Protein AF-A0A960ST77-F1 (afdb_monomer_lite)

Structure (mmCIF, N/CA/C/O backbone):
data_AF-A0A960ST77-F1
#
_entry.id   AF-A0A960ST77-F1
#
loop_
_atom_site.group_PDB
_atom_site.id
_atom_site.type_symbol
_atom_site.label_atom_id
_atom_site.label_alt_id
_atom_site.label_comp_id
_atom_site.label_asym_id
_atom_site.label_entity_id
_atom_site.label_seq_id
_atom_site.pdbx_PDB_ins_code
_atom_site.Cartn_x
_atom_site.Cartn_y
_atom_site.Cartn_z
_atom_site.occupancy
_atom_site.B_iso_or_equiv
_atom_site.auth_seq_id
_atom_site.auth_comp_id
_atom_site.auth_asym_id
_atom_site.auth_atom_id
_atom_site.pdbx_PDB_model_num
ATOM 1 N N . MET A 1 1 ? -34.693 10.349 26.707 1.00 41.47 1 MET A N 1
ATOM 2 C CA . MET A 1 1 ? -34.370 10.100 25.291 1.00 41.47 1 MET A CA 1
ATOM 3 C C . MET A 1 1 ? -32.881 9.846 25.245 1.00 41.47 1 MET A C 1
ATOM 5 O O . MET A 1 1 ? -32.121 10.784 25.423 1.00 41.4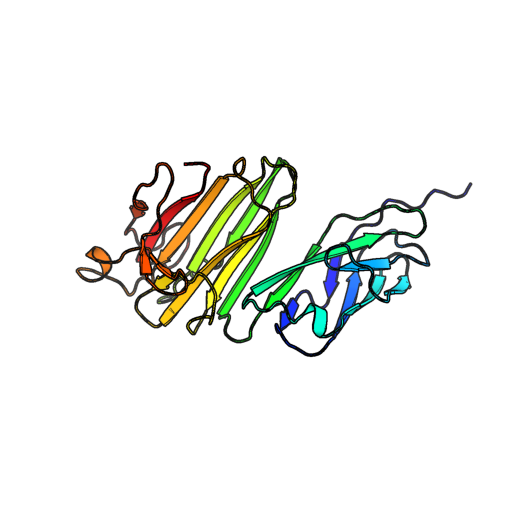7 1 MET A O 1
ATOM 9 N N . THR A 1 2 ? -32.463 8.589 25.175 1.00 48.69 2 THR A N 1
ATOM 10 C CA . THR A 1 2 ? -31.061 8.262 24.906 1.00 48.69 2 THR A CA 1
ATOM 11 C C . THR A 1 2 ? -30.869 8.432 23.408 1.00 48.69 2 THR A C 1
ATOM 13 O O . THR A 1 2 ? -31.530 7.751 22.625 1.00 48.69 2 THR A O 1
ATOM 16 N N . VAL A 1 3 ? -30.062 9.411 23.007 1.00 52.84 3 VAL A N 1
ATOM 17 C CA . VAL A 1 3 ? -29.534 9.450 21.642 1.00 52.84 3 VAL A CA 1
ATOM 18 C C . VAL A 1 3 ? -28.762 8.152 21.431 1.00 52.84 3 VAL A C 1
ATOM 20 O O . VAL A 1 3 ? -27.974 7.769 22.296 1.00 52.84 3 VAL A O 1
ATOM 23 N N . LEU A 1 4 ? -29.053 7.434 20.344 1.00 59.69 4 LEU A N 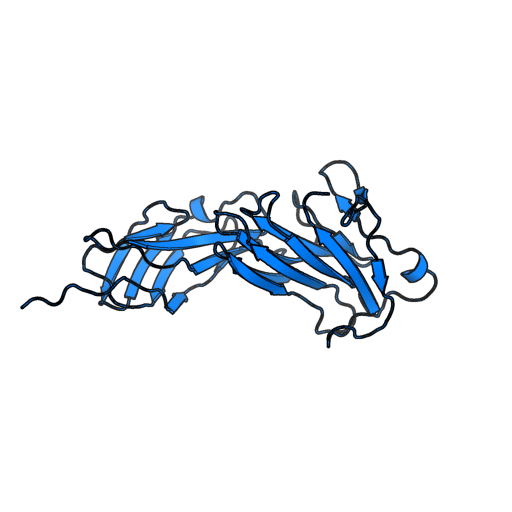1
ATOM 24 C CA . LEU A 1 4 ? -28.179 6.342 19.933 1.00 59.69 4 LEU A CA 1
ATOM 25 C C . LEU A 1 4 ? -26.801 6.957 19.654 1.00 59.69 4 LEU A C 1
ATOM 27 O O . LEU A 1 4 ? -26.745 8.005 19.001 1.00 59.69 4 LEU A O 1
ATOM 31 N N . PRO A 1 5 ? -25.723 6.369 20.186 1.00 64.94 5 PRO A N 1
ATOM 32 C CA . PRO A 1 5 ? -24.377 6.798 19.845 1.00 64.94 5 PRO A CA 1
ATOM 33 C C . PRO A 1 5 ? -24.173 6.682 18.329 1.00 64.94 5 PRO A C 1
ATOM 35 O O . PRO A 1 5 ? -24.802 5.855 17.669 1.00 64.94 5 PRO A O 1
ATOM 38 N N . GLY A 1 6 ? -23.375 7.588 17.765 1.00 83.19 6 GLY A N 1
ATOM 39 C CA . GLY A 1 6 ? -23.054 7.559 16.340 1.00 83.19 6 GLY A CA 1
ATOM 40 C C . GLY A 1 6 ? -22.192 6.349 15.976 1.00 83.19 6 GLY A C 1
ATOM 41 O O . GLY A 1 6 ? -21.613 5.709 16.852 1.00 83.19 6 GLY A O 1
ATOM 42 N N . VAL A 1 7 ? -22.074 6.084 14.673 1.00 91.75 7 VAL A N 1
ATOM 43 C CA . VAL A 1 7 ? -21.124 5.094 14.142 1.00 91.75 7 VAL A CA 1
ATOM 44 C C . VAL A 1 7 ? -19.712 5.479 14.608 1.00 91.75 7 VAL A C 1
ATOM 46 O O . VAL A 1 7 ? -19.359 6.661 14.495 1.00 91.75 7 VAL A O 1
ATOM 49 N N . PRO A 1 8 ? -18.923 4.544 15.176 1.00 96.88 8 PRO A N 1
ATOM 50 C CA . PRO A 1 8 ? -17.561 4.849 15.590 1.00 96.88 8 PRO A CA 1
ATOM 51 C C . PRO A 1 8 ? -16.736 5.248 14.367 1.00 96.88 8 PRO A C 1
ATOM 53 O O . PRO A 1 8 ? -16.897 4.661 13.303 1.00 96.88 8 PRO A O 1
ATOM 56 N N . HIS A 1 9 ? -15.849 6.226 14.528 1.00 94.94 9 HIS A N 1
ATOM 57 C CA . HIS A 1 9 ? -14.904 6.622 13.482 1.00 94.94 9 HIS A CA 1
ATOM 58 C C . HIS A 1 9 ? -13.503 6.771 14.072 1.00 94.94 9 HIS A C 1
ATOM 60 O O . HIS A 1 9 ? -13.345 7.066 15.261 1.00 94.94 9 HIS A O 1
ATOM 66 N N . LEU A 1 10 ? -12.493 6.575 13.238 1.00 96.75 10 LEU A N 1
ATOM 67 C CA . LEU A 1 10 ? -11.076 6.639 13.536 1.00 96.75 10 LEU A CA 1
ATOM 68 C C . LEU A 1 10 ? -10.474 7.918 12.948 1.00 96.75 10 LEU A C 1
ATOM 70 O O . LEU A 1 10 ? -10.600 8.220 11.767 1.00 96.75 10 LEU A O 1
ATOM 74 N N . ALA A 1 11 ? -9.770 8.671 13.785 1.00 94.75 11 ALA A N 1
ATOM 75 C CA . ALA A 1 11 ? -9.037 9.868 13.386 1.00 94.75 11 ALA A CA 1
ATOM 76 C C . ALA A 1 11 ? -7.529 9.614 13.239 1.00 94.75 11 ALA A C 1
ATOM 78 O O . ALA A 1 11 ? -6.848 10.361 12.538 1.00 94.75 11 ALA A O 1
ATOM 79 N N . GLY A 1 12 ? -6.986 8.590 13.907 1.00 93.06 12 GLY A N 1
ATOM 80 C CA . GLY A 1 12 ? -5.569 8.261 13.800 1.00 93.06 12 GLY A CA 1
ATOM 81 C C . GLY A 1 12 ? -5.106 7.137 14.721 1.00 93.06 12 GLY A C 1
ATOM 82 O O . GLY A 1 12 ? -5.794 6.744 15.666 1.00 93.06 12 GLY A O 1
ATOM 83 N N . LEU A 1 13 ? -3.899 6.655 14.434 1.00 98.19 13 LEU A N 1
ATOM 84 C CA . LEU A 1 13 ? -3.215 5.578 15.142 1.00 98.19 13 LEU A CA 1
ATOM 85 C C . LEU A 1 13 ? -1.897 6.105 15.719 1.00 98.19 13 LEU A C 1
ATOM 87 O O . LEU A 1 13 ? -1.155 6.807 15.029 1.00 98.19 13 LEU A O 1
ATOM 91 N N . SER A 1 14 ? -1.603 5.782 16.978 1.00 96.38 14 SER A N 1
ATOM 92 C CA . SER A 1 14 ? -0.324 6.115 17.610 1.00 96.38 14 SER A CA 1
ATOM 93 C C . SER A 1 14 ? 0.232 4.919 18.395 1.00 96.38 14 SER A C 1
ATOM 95 O O . SER A 1 14 ? -0.371 4.525 19.396 1.00 96.38 14 SER A O 1
ATOM 97 N N . PRO A 1 15 ? 1.371 4.336 17.974 1.00 97.44 15 PRO A N 1
ATOM 98 C CA . PRO A 1 15 ? 2.069 4.621 16.714 1.00 97.44 15 PRO A CA 1
ATOM 99 C C . PRO A 1 15 ? 1.205 4.270 15.483 1.00 97.44 15 PRO A C 1
ATOM 101 O O . PRO A 1 15 ? 0.199 3.580 15.613 1.00 97.44 15 PRO A O 1
ATOM 104 N N . ALA A 1 16 ? 1.578 4.753 14.295 1.00 92.38 16 ALA A N 1
ATOM 105 C CA . ALA A 1 16 ? 0.934 4.369 13.028 1.00 92.38 16 ALA A CA 1
ATOM 106 C C . ALA A 1 16 ? 1.676 3.228 12.304 1.00 92.38 16 ALA A C 1
ATOM 108 O O . ALA A 1 16 ? 1.186 2.700 11.305 1.00 92.38 16 ALA A O 1
ATOM 109 N N . SER A 1 17 ? 2.860 2.858 12.799 1.00 90.81 17 SER A N 1
ATOM 110 C CA . SER A 1 17 ? 3.651 1.745 12.291 1.00 90.81 17 SER A CA 1
ATOM 111 C C . SER A 1 17 ? 4.550 1.121 13.360 1.00 90.81 17 SER A C 1
ATOM 113 O O . SER A 1 17 ? 4.766 1.704 14.428 1.00 90.81 17 SER A O 1
ATOM 115 N N . ALA A 1 18 ? 5.069 -0.072 13.078 1.00 93.50 18 ALA A N 1
ATOM 116 C CA . ALA A 1 18 ? 6.059 -0.761 13.898 1.00 93.50 18 ALA A CA 1
ATOM 117 C C . ALA A 1 18 ? 6.984 -1.647 13.060 1.00 93.50 18 ALA A C 1
ATOM 119 O O . ALA A 1 18 ? 6.695 -1.945 11.901 1.00 93.50 18 ALA A O 1
ATOM 120 N N . ASP A 1 19 ? 8.076 -2.090 13.681 1.00 88.88 19 ASP A N 1
ATOM 121 C CA . ASP A 1 19 ? 9.038 -2.970 13.032 1.00 88.88 19 ASP A CA 1
ATOM 122 C C . ASP A 1 19 ? 8.457 -4.378 12.832 1.00 88.88 19 ASP A C 1
ATOM 124 O O . ASP A 1 19 ? 7.916 -4.979 13.769 1.00 88.88 19 ASP A O 1
ATOM 128 N N . ALA A 1 20 ? 8.614 -4.929 11.628 1.00 88.75 20 ALA A N 1
ATOM 129 C CA . ALA A 1 20 ? 8.281 -6.323 11.347 1.00 88.75 20 ALA A CA 1
ATOM 130 C C . ALA A 1 20 ? 9.141 -7.270 12.206 1.00 88.75 20 ALA A C 1
ATOM 132 O O . ALA A 1 20 ? 10.346 -7.066 12.373 1.00 88.75 20 ALA A O 1
ATOM 133 N N . GLY A 1 21 ? 8.510 -8.284 12.804 1.00 88.75 21 GLY A N 1
ATOM 134 C CA . GLY A 1 21 ? 9.148 -9.189 13.770 1.00 88.75 21 GLY A CA 1
ATOM 135 C C . GLY A 1 21 ? 9.555 -8.524 15.097 1.00 88.75 21 GLY A C 1
ATOM 136 O O . GLY A 1 21 ? 10.251 -9.138 15.912 1.00 88.75 21 GLY A O 1
ATOM 137 N N . GLY A 1 22 ? 9.146 -7.271 15.323 1.00 90.25 22 GLY A N 1
ATOM 138 C CA . GLY A 1 22 ? 9.431 -6.510 16.533 1.00 90.25 22 GLY A CA 1
ATOM 139 C C . GLY A 1 22 ? 8.678 -7.008 17.777 1.00 90.25 22 GLY A C 1
ATOM 140 O O . GLY A 1 22 ? 7.823 -7.897 17.711 1.00 90.25 22 GLY A O 1
ATOM 141 N N . PRO A 1 23 ? 8.979 -6.443 18.962 1.00 94.88 23 PRO A N 1
ATOM 142 C CA . PRO A 1 23 ? 8.208 -6.733 20.164 1.00 94.88 23 PRO A CA 1
ATOM 143 C C . PRO A 1 23 ? 6.767 -6.223 20.021 1.00 94.88 23 PRO A C 1
ATOM 145 O O . PRO A 1 23 ? 6.508 -5.237 19.336 1.00 94.88 23 PRO A O 1
ATOM 148 N N . GLY A 1 24 ? 5.833 -6.858 20.734 1.00 96.06 24 GLY A N 1
ATOM 149 C CA . GLY A 1 24 ? 4.462 -6.359 20.824 1.00 96.06 24 GLY A CA 1
ATOM 150 C C . GLY A 1 24 ? 4.408 -4.940 21.395 1.00 96.06 24 GLY A C 1
ATOM 151 O O . GLY A 1 24 ? 5.293 -4.522 22.148 1.00 96.06 24 GLY A O 1
ATOM 152 N N . LEU A 1 25 ? 3.351 -4.212 21.053 1.00 97.94 25 LEU A N 1
ATOM 153 C CA . LEU A 1 25 ? 3.198 -2.797 21.367 1.00 97.94 25 LEU A CA 1
ATOM 154 C C . LEU A 1 25 ? 1.817 -2.471 21.930 1.00 97.94 25 LEU A C 1
ATOM 156 O O . LEU A 1 25 ? 0.863 -3.245 21.832 1.00 97.94 25 LEU A O 1
ATOM 160 N N . THR A 1 26 ? 1.725 -1.276 22.503 1.00 98.44 26 THR A N 1
ATOM 161 C CA . THR A 1 26 ? 0.462 -0.660 22.901 1.00 98.44 26 THR A CA 1
ATOM 162 C C . THR A 1 26 ? 0.065 0.351 21.835 1.00 98.44 26 THR A C 1
ATOM 164 O O . THR A 1 26 ? 0.807 1.300 21.586 1.00 98.44 26 THR A O 1
ATOM 167 N N . LEU A 1 27 ? -1.094 0.140 21.218 1.00 98.69 27 LEU A N 1
ATOM 168 C CA . LEU A 1 27 ? -1.658 1.003 20.188 1.00 98.69 27 LEU A CA 1
ATOM 169 C C . LEU A 1 27 ? -2.717 1.919 20.803 1.00 98.69 27 LEU A C 1
ATOM 171 O O . LEU A 1 27 ? -3.708 1.434 21.349 1.00 98.69 27 LEU A O 1
ATOM 175 N N . THR A 1 28 ? -2.545 3.230 20.670 1.00 98.69 28 THR A N 1
ATOM 176 C CA . THR A 1 28 ? -3.603 4.210 20.928 1.00 98.69 28 THR A CA 1
ATOM 177 C C . THR A 1 28 ? -4.380 4.462 19.641 1.00 98.69 28 THR A C 1
ATOM 179 O O . THR A 1 28 ? -3.805 4.838 18.618 1.00 98.69 28 THR A O 1
ATOM 182 N N . VAL A 1 29 ? -5.696 4.283 19.707 1.00 98.69 29 VAL A N 1
ATOM 183 C CA . VAL A 1 29 ? -6.638 4.546 18.616 1.00 98.69 29 VAL A CA 1
ATOM 184 C C . VAL A 1 29 ? -7.445 5.788 18.978 1.00 98.69 29 VAL A C 1
ATOM 186 O O . VAL A 1 29 ? -8.231 5.770 19.929 1.00 98.69 29 VAL A O 1
ATOM 189 N N . ALA A 1 30 ? -7.233 6.873 18.235 1.00 98.19 30 ALA A N 1
ATOM 190 C CA . ALA A 1 30 ? -7.946 8.134 18.407 1.00 98.19 30 ALA A CA 1
ATOM 191 C C . ALA A 1 30 ? -9.144 8.203 17.454 1.00 98.19 30 ALA A C 1
ATOM 193 O O . ALA A 1 30 ? -9.052 7.759 16.310 1.00 98.19 30 ALA A O 1
ATOM 194 N N . GLY A 1 31 ? -10.254 8.791 17.897 1.00 97.44 31 GLY A N 1
ATOM 195 C CA . GLY A 1 31 ? -11.466 8.884 17.087 1.00 97.44 31 GLY A CA 1
ATOM 196 C C . GLY A 1 31 ? -12.659 9.475 17.828 1.00 97.44 31 GLY A C 1
ATOM 197 O O . GLY A 1 31 ? -12.521 10.427 18.602 1.00 97.44 31 GLY A O 1
ATOM 198 N N . GLY A 1 32 ? -13.847 8.922 17.594 1.00 95.88 32 GLY A N 1
ATOM 199 C CA . GLY A 1 32 ? -15.071 9.370 18.249 1.00 95.88 32 GLY A CA 1
ATOM 200 C C . GLY A 1 32 ? -16.200 8.347 18.214 1.00 95.88 32 GLY A C 1
ATOM 201 O O . GLY A 1 32 ? -16.199 7.417 17.412 1.00 95.88 32 GLY A O 1
ATOM 202 N N . CYS A 1 33 ? -17.199 8.574 19.069 1.00 95.94 33 CYS A N 1
ATOM 203 C CA . CYS A 1 33 ? -18.358 7.696 19.269 1.00 95.94 33 CYS A CA 1
ATOM 204 C C . CYS A 1 33 ? -18.001 6.288 19.784 1.00 95.94 33 CYS A C 1
ATOM 206 O O . CYS A 1 33 ? -18.747 5.339 19.549 1.00 95.94 33 CYS A O 1
ATOM 208 N N . PHE A 1 34 ? -16.892 6.133 20.512 1.00 97.56 34 PHE A N 1
ATOM 209 C CA . PHE A 1 34 ? -16.529 4.850 21.113 1.00 97.56 34 PHE A CA 1
ATOM 210 C C . PHE A 1 34 ? -17.347 4.563 22.366 1.00 97.56 34 PHE A C 1
ATOM 212 O O . PHE A 1 34 ? -17.348 5.329 23.331 1.00 97.56 34 PHE A O 1
ATOM 219 N N . LEU A 1 35 ? -18.003 3.410 22.388 1.00 96.31 35 LEU A N 1
ATOM 220 C CA . LEU A 1 35 ? -18.768 2.966 23.545 1.00 96.31 35 LEU A CA 1
ATOM 221 C C . LEU A 1 35 ? -17.913 2.195 24.535 1.00 96.31 35 LEU A C 1
ATOM 223 O O . LEU A 1 35 ? -16.945 1.532 24.169 1.00 96.31 35 LEU A O 1
ATOM 227 N N . GLN A 1 36 ? -18.309 2.224 25.807 1.00 95.69 36 GLN A N 1
ATOM 228 C CA . GLN A 1 36 ? -17.717 1.331 26.792 1.00 95.69 36 GLN A CA 1
ATOM 229 C C . GLN A 1 36 ? -17.935 -0.125 26.345 1.00 95.69 36 GLN A C 1
ATOM 231 O O . GLN A 1 36 ? -19.069 -0.553 26.137 1.00 95.69 36 GLN A O 1
ATOM 236 N N . GLY A 1 37 ? -16.839 -0.872 26.186 1.00 94.38 37 GLY A N 1
ATOM 237 C CA . GLY A 1 37 ? -16.847 -2.220 25.605 1.00 94.38 37 GLY A CA 1
ATOM 238 C C . GLY A 1 37 ? -16.545 -2.274 24.102 1.00 94.38 37 GLY A C 1
ATOM 239 O O . GLY A 1 37 ? -16.578 -3.361 23.534 1.00 94.38 37 GLY A O 1
ATOM 240 N N . ALA A 1 38 ? -16.242 -1.141 23.460 1.00 98.06 38 ALA A N 1
ATOM 241 C CA . ALA A 1 38 ? -15.709 -1.126 22.103 1.00 98.06 38 ALA A CA 1
ATOM 242 C C . ALA A 1 38 ? -14.400 -1.922 22.009 1.00 98.06 38 ALA A C 1
ATOM 244 O O . ALA A 1 38 ? -13.571 -1.891 22.924 1.00 98.06 38 ALA A O 1
ATOM 245 N N . THR A 1 39 ? -14.227 -2.617 20.889 1.00 98.56 39 THR A N 1
ATOM 246 C CA . THR A 1 39 ? -13.097 -3.511 20.643 1.00 98.56 39 THR A CA 1
ATOM 247 C C . THR A 1 39 ? -12.381 -3.108 19.362 1.00 98.56 39 THR A C 1
ATOM 249 O O . THR A 1 39 ? -13.017 -2.881 18.333 1.00 98.56 39 THR A O 1
ATOM 252 N N . VAL A 1 40 ? -11.053 -3.016 19.425 1.00 98.75 40 VAL A N 1
ATOM 253 C CA . VAL A 1 40 ? -10.199 -2.848 18.247 1.00 98.75 40 VAL A CA 1
ATOM 254 C C . VAL A 1 40 ? -10.061 -4.193 17.538 1.00 98.75 40 VAL A C 1
ATOM 256 O O . VAL A 1 40 ? -9.732 -5.207 18.160 1.00 98.75 40 VAL A O 1
ATOM 259 N N . LEU A 1 41 ? -10.298 -4.188 16.230 1.00 98.38 41 LEU A N 1
ATOM 260 C CA . LEU A 1 41 ? -10.073 -5.306 15.325 1.00 98.38 41 LEU A CA 1
ATOM 261 C C . LEU A 1 41 ? -8.774 -5.073 14.553 1.00 98.38 41 LEU A C 1
ATOM 263 O O . LE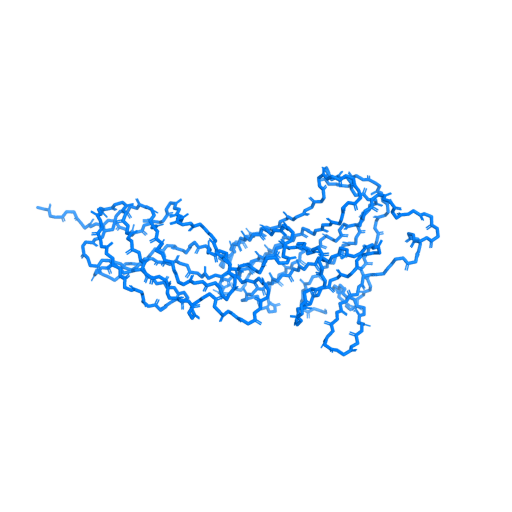U A 1 41 ? -8.596 -4.020 13.946 1.00 98.38 41 LEU A O 1
ATOM 267 N N . TRP A 1 42 ? -7.896 -6.071 14.557 1.00 97.50 42 TRP A N 1
ATOM 268 C CA . TRP A 1 42 ? -6.664 -6.129 13.776 1.00 97.50 42 TRP A CA 1
ATOM 269 C C . TRP A 1 42 ? -6.806 -7.210 12.712 1.00 97.50 42 TRP A C 1
ATOM 271 O O . TRP A 1 42 ? -6.933 -8.389 13.055 1.00 97.50 42 TRP A O 1
ATOM 281 N N . ASN A 1 43 ? -6.832 -6.832 11.433 1.00 91.75 43 ASN A N 1
ATOM 282 C CA . ASN A 1 43 ? -7.150 -7.751 10.332 1.00 91.75 43 ASN A CA 1
ATOM 283 C C . ASN A 1 43 ? -8.446 -8.540 10.601 1.00 91.75 43 ASN A C 1
ATOM 285 O O . ASN A 1 43 ? -8.498 -9.762 10.473 1.00 91.75 43 ASN A O 1
ATOM 289 N N . GLY A 1 44 ? -9.474 -7.836 11.090 1.00 93.56 44 GLY A N 1
ATOM 290 C CA . GLY A 1 44 ? -10.770 -8.410 11.465 1.00 93.56 44 GLY A CA 1
ATOM 291 C C . GLY A 1 44 ? -10.788 -9.228 12.766 1.00 93.56 44 GLY A C 1
ATOM 292 O O . GLY A 1 44 ? -11.859 -9.659 13.184 1.00 93.56 44 GLY A O 1
ATOM 293 N N . THR A 1 45 ? -9.647 -9.432 13.436 1.00 97.38 45 THR A N 1
ATOM 294 C CA . THR A 1 45 ? -9.565 -10.205 14.687 1.00 97.38 45 THR A CA 1
ATOM 295 C C . THR A 1 45 ? -9.492 -9.289 15.904 1.00 97.38 45 THR A C 1
ATOM 297 O O . THR A 1 45 ? -8.677 -8.372 15.952 1.00 97.38 45 THR A O 1
ATOM 300 N N . GLU A 1 46 ? -10.297 -9.563 16.928 1.00 98.06 46 GLU A N 1
ATOM 301 C CA . GLU A 1 46 ? -10.326 -8.766 18.157 1.00 98.06 46 GLU A CA 1
ATOM 302 C C . GLU A 1 46 ? -8.976 -8.736 18.891 1.00 98.06 46 GLU A C 1
ATOM 304 O O . GLU A 1 46 ? -8.245 -9.734 18.981 1.00 98.06 46 GLU A O 1
ATOM 309 N N . ARG A 1 47 ? -8.663 -7.570 19.461 1.00 98.62 47 ARG A N 1
ATOM 310 C CA . ARG A 1 47 ? -7.534 -7.358 20.369 1.00 98.62 47 ARG A CA 1
ATOM 311 C C . ARG A 1 47 ? -8.002 -6.884 21.725 1.00 98.62 47 ARG A C 1
ATOM 313 O O . ARG A 1 47 ? -9.027 -6.214 21.855 1.00 98.62 47 ARG A O 1
ATOM 320 N N . LEU A 1 48 ? -7.218 -7.221 22.751 1.00 98.38 48 LEU A N 1
ATOM 321 C CA . LEU A 1 48 ? -7.489 -6.766 24.107 1.00 98.38 48 LEU A CA 1
ATOM 322 C C . LEU A 1 48 ? -7.492 -5.237 24.119 1.00 98.38 48 LEU A C 1
ATOM 324 O O . LEU A 1 48 ? -6.447 -4.612 23.939 1.00 98.38 48 LEU A O 1
ATOM 328 N N . THR A 1 49 ? -8.676 -4.671 24.330 1.00 98.69 49 THR A N 1
ATOM 329 C CA . THR A 1 49 ? -8.936 -3.239 24.211 1.00 98.69 49 THR A CA 1
ATOM 330 C C . THR A 1 49 ? -9.382 -2.682 25.555 1.00 98.69 49 THR A C 1
ATOM 332 O O . THR A 1 49 ? -10.258 -3.230 26.221 1.00 98.69 49 THR A O 1
ATOM 335 N N . THR A 1 50 ? -8.770 -1.576 25.958 1.00 98.62 50 THR A N 1
ATOM 336 C CA . THR A 1 50 ? -9.165 -0.766 27.105 1.00 98.62 50 THR A CA 1
ATOM 337 C C . THR A 1 50 ? -9.841 0.492 26.585 1.00 98.62 50 THR A C 1
ATOM 339 O O . THR A 1 50 ? -9.226 1.289 25.877 1.00 98.62 50 THR A O 1
ATOM 342 N N . TRP A 1 51 ? -11.110 0.677 26.944 1.00 98.38 51 TRP A N 1
ATOM 343 C CA . TRP A 1 51 ? -11.818 1.926 26.685 1.00 98.38 51 TRP A CA 1
ATOM 344 C C . TRP A 1 51 ? -11.300 3.016 27.626 1.00 98.38 51 TRP A C 1
ATOM 346 O O . TRP A 1 51 ? -11.333 2.837 28.846 1.00 98.38 51 TRP A O 1
ATOM 356 N N . VAL A 1 52 ? -10.812 4.124 27.064 1.00 98.44 52 VAL A N 1
ATOM 357 C CA . VAL A 1 52 ? -10.322 5.279 27.832 1.00 98.44 52 VAL A CA 1
ATOM 358 C C . VAL A 1 52 ? -11.383 6.376 27.857 1.00 98.44 52 VAL A C 1
ATOM 360 O O . VAL A 1 52 ? -11.697 6.911 28.920 1.00 98.44 52 VAL A O 1
ATOM 363 N N . SER A 1 53 ? -11.947 6.700 26.691 1.00 97.75 53 SER A N 1
ATOM 364 C CA . SER A 1 53 ? -13.022 7.681 26.536 1.00 97.75 53 SER A CA 1
ATOM 365 C C . SER A 1 53 ? -13.819 7.436 25.251 1.00 97.75 53 SER A C 1
ATOM 367 O O . SER A 1 53 ? -13.468 6.577 24.445 1.00 97.75 53 SER A O 1
ATOM 369 N N . GLU A 1 54 ? -14.852 8.246 25.006 1.00 96.50 54 GLU A N 1
ATOM 370 C CA . GLU A 1 54 ? -15.608 8.229 23.743 1.00 96.50 54 GLU A CA 1
ATOM 371 C C . GLU A 1 54 ? -14.757 8.570 22.506 1.00 96.50 54 GLU A C 1
ATOM 373 O O . GLU A 1 54 ? -15.222 8.391 21.380 1.00 96.50 54 GLU A O 1
ATOM 378 N N . ASN A 1 55 ? -13.525 9.046 22.706 1.00 97.69 55 ASN A N 1
ATOM 379 C CA . ASN A 1 55 ? -12.604 9.474 21.658 1.00 97.69 55 ASN A CA 1
ATOM 380 C C . ASN A 1 55 ? -11.277 8.705 21.643 1.00 97.69 55 ASN A C 1
ATOM 382 O O . ASN A 1 55 ? -10.427 8.984 20.798 1.00 97.69 55 ASN A O 1
ATOM 386 N N . GLU A 1 56 ? -11.070 7.767 22.571 1.00 98.38 56 GLU A N 1
ATOM 387 C CA . GLU A 1 56 ? -9.790 7.074 22.704 1.00 98.38 56 GLU A CA 1
ATOM 388 C C . GLU A 1 56 ? -9.952 5.636 23.207 1.00 98.38 56 GLU A C 1
ATOM 390 O O . GLU A 1 56 ? -10.594 5.378 24.233 1.00 98.38 56 GLU A O 1
ATOM 395 N N . LEU A 1 57 ? -9.299 4.714 22.501 1.00 98.81 57 LEU A N 1
ATOM 396 C CA . LEU A 1 57 ? -9.107 3.326 22.906 1.00 98.81 57 LEU A CA 1
ATOM 397 C C . LEU A 1 57 ? -7.615 3.005 22.972 1.00 98.81 57 LEU A C 1
ATOM 399 O O . LEU A 1 57 ? -6.808 3.556 22.223 1.00 98.81 57 LEU A O 1
ATOM 403 N N . VAL A 1 58 ? -7.260 2.059 23.836 1.00 98.75 58 VAL A N 1
ATOM 404 C CA . VAL A 1 58 ? -5.910 1.496 23.911 1.00 98.75 58 VAL A CA 1
ATOM 405 C C . VAL A 1 58 ? -5.983 -0.006 23.678 1.00 98.75 58 VAL A C 1
ATOM 407 O O . VAL A 1 58 ? -6.667 -0.705 24.422 1.00 98.75 58 VAL A O 1
ATOM 410 N N . ALA A 1 59 ? -5.269 -0.514 22.678 1.00 98.69 59 ALA A N 1
ATOM 411 C CA . ALA A 1 59 ? -5.231 -1.930 22.330 1.00 98.69 59 ALA A CA 1
ATOM 412 C C . ALA A 1 59 ? -3.829 -2.525 22.506 1.00 98.69 59 ALA A C 1
ATOM 414 O O . ALA A 1 59 ? -2.821 -1.882 22.212 1.00 98.69 59 ALA A O 1
ATOM 415 N N . ALA A 1 60 ? -3.762 -3.771 22.975 1.00 98.56 60 ALA A N 1
ATOM 416 C CA . ALA A 1 60 ? -2.519 -4.534 23.016 1.00 98.56 60 ALA A CA 1
ATOM 417 C C . ALA A 1 60 ? -2.331 -5.309 21.704 1.00 98.56 60 ALA A C 1
ATOM 419 O O . ALA A 1 60 ? -3.135 -6.191 21.389 1.00 98.56 60 ALA A O 1
ATOM 420 N N . ILE A 1 61 ? -1.257 -5.002 20.975 1.00 98.50 61 ILE A N 1
ATOM 421 C CA . ILE A 1 61 ? -0.872 -5.682 19.735 1.00 98.50 61 ILE A CA 1
ATOM 422 C C . ILE A 1 61 ? 0.294 -6.635 20.050 1.00 98.50 61 ILE A C 1
ATOM 424 O O . ILE A 1 61 ? 1.396 -6.171 20.356 1.00 98.50 61 ILE A O 1
ATOM 428 N N . PRO A 1 62 ? 0.084 -7.964 20.069 1.00 98.00 62 PRO A N 1
ATOM 429 C CA . PRO A 1 62 ? 1.146 -8.928 20.352 1.00 98.00 62 PRO A CA 1
ATOM 430 C C . PRO A 1 62 ? 2.215 -8.965 19.250 1.00 98.00 62 PRO A C 1
ATOM 432 O O . PRO A 1 62 ? 1.941 -8.673 18.094 1.00 98.00 62 PRO A O 1
ATOM 435 N N . ALA A 1 63 ? 3.427 -9.419 19.592 1.00 95.81 63 ALA A N 1
ATOM 436 C CA . ALA A 1 63 ? 4.534 -9.554 18.632 1.00 95.81 63 ALA A CA 1
ATOM 437 C C . ALA A 1 63 ? 4.182 -10.446 17.426 1.00 95.81 63 ALA A C 1
ATOM 439 O O . ALA A 1 63 ? 4.630 -10.194 16.316 1.00 95.81 63 ALA A O 1
ATOM 440 N N . SER A 1 64 ? 3.333 -11.459 17.629 1.00 95.81 64 SER A N 1
ATOM 441 C CA . SER A 1 64 ? 2.859 -12.343 16.558 1.00 95.81 64 SER A CA 1
ATOM 442 C C . SER A 1 64 ? 2.054 -11.625 15.474 1.00 95.81 64 SER A C 1
ATOM 444 O O . SER A 1 64 ? 1.951 -12.142 14.374 1.00 95.81 64 SER A O 1
ATOM 446 N N . ASP A 1 65 ? 1.471 -10.463 15.774 1.00 96.38 65 ASP A N 1
ATOM 447 C CA . ASP A 1 65 ? 0.764 -9.656 14.775 1.00 96.38 65 ASP A CA 1
ATOM 448 C C . ASP A 1 65 ? 1.702 -8.806 13.920 1.00 96.38 65 ASP A C 1
ATOM 450 O O . ASP A 1 65 ? 1.283 -8.301 12.880 1.00 96.38 65 ASP A O 1
ATOM 454 N N . LEU A 1 66 ? 2.944 -8.628 14.377 1.00 95.25 66 LEU A N 1
ATOM 455 C CA . LEU A 1 66 ? 4.004 -7.914 13.670 1.00 95.25 66 LEU A CA 1
ATOM 456 C C . LEU A 1 66 ? 4.927 -8.876 12.909 1.00 95.25 66 LEU A C 1
ATOM 458 O O . LEU A 1 66 ? 5.731 -8.437 12.094 1.00 95.25 66 LEU A O 1
ATOM 462 N N . ASP A 1 67 ? 4.831 -10.181 13.167 1.00 91.81 67 ASP A N 1
ATOM 463 C CA . ASP A 1 67 ? 5.571 -11.223 12.455 1.00 91.81 67 ASP A CA 1
ATOM 464 C C . ASP A 1 67 ? 4.801 -11.656 11.202 1.00 91.81 67 ASP A C 1
ATOM 466 O O . ASP A 1 67 ? 4.052 -12.633 11.189 1.00 91.81 67 ASP A O 1
ATOM 470 N N . THR A 1 68 ? 4.934 -10.855 10.149 1.00 84.12 68 THR A N 1
ATOM 471 C CA . THR A 1 68 ? 4.189 -11.023 8.896 1.00 84.12 68 THR A CA 1
ATOM 472 C C . THR A 1 68 ? 4.893 -11.957 7.913 1.00 84.12 68 THR A C 1
ATOM 474 O O . THR A 1 68 ? 4.276 -12.411 6.951 1.00 84.12 68 THR A O 1
ATOM 477 N N . GLY A 1 69 ? 6.178 -12.250 8.142 1.00 79.06 69 GLY A N 1
ATOM 478 C CA . GLY A 1 69 ? 7.024 -13.007 7.218 1.00 79.06 69 GLY A CA 1
ATOM 479 C C . GLY A 1 69 ? 7.356 -12.279 5.909 1.00 79.06 69 GLY A C 1
ATOM 480 O O . GLY A 1 69 ? 7.926 -12.909 5.020 1.00 79.06 69 GLY A O 1
ATOM 481 N N . VAL A 1 70 ? 7.004 -10.993 5.800 1.00 75.12 70 VAL A N 1
ATOM 482 C CA . VAL A 1 70 ? 7.229 -10.124 4.634 1.00 75.12 70 VAL A CA 1
ATOM 483 C C . VAL A 1 70 ? 7.888 -8.818 5.071 1.00 75.12 70 VAL A C 1
ATOM 485 O O . VAL A 1 70 ? 7.664 -8.358 6.194 1.00 75.12 70 VAL A O 1
ATOM 488 N N . SER A 1 71 ? 8.678 -8.193 4.192 1.00 76.19 71 SER A N 1
ATOM 489 C CA . SER A 1 71 ? 9.449 -6.995 4.567 1.00 76.19 71 SER A CA 1
ATOM 490 C C . SER A 1 71 ? 8.586 -5.764 4.839 1.00 76.19 71 SER A C 1
ATOM 492 O O . SER A 1 71 ? 8.970 -4.902 5.628 1.00 76.19 71 SER A O 1
ATOM 494 N N . VAL A 1 72 ? 7.424 -5.664 4.195 1.00 78.44 72 VAL A N 1
ATOM 495 C CA . VAL A 1 72 ? 6.439 -4.621 4.473 1.00 78.44 72 VAL A CA 1
ATOM 496 C C . VAL A 1 72 ? 5.047 -5.223 4.399 1.00 78.44 72 VAL A C 1
ATOM 498 O O . VAL A 1 72 ? 4.726 -5.953 3.468 1.00 78.44 72 VAL A O 1
ATOM 501 N N . ALA A 1 73 ? 4.211 -4.895 5.374 1.00 83.31 73 ALA A N 1
ATOM 502 C CA . ALA A 1 73 ? 2.795 -5.211 5.373 1.00 83.31 73 ALA A CA 1
ATOM 503 C C . ALA A 1 73 ? 1.995 -4.040 5.941 1.00 83.31 73 ALA A C 1
ATOM 505 O O . ALA A 1 73 ? 2.520 -3.170 6.638 1.00 83.31 73 ALA A O 1
ATOM 506 N N . VAL A 1 74 ? 0.692 -4.051 5.684 1.00 84.19 74 VAL A N 1
ATOM 507 C CA . VAL A 1 74 ? -0.251 -3.136 6.323 1.00 84.19 74 VAL A CA 1
ATOM 508 C C . VAL A 1 74 ? -1.322 -3.973 6.992 1.00 84.19 74 VAL A C 1
ATOM 510 O O . VAL A 1 74 ? -1.985 -4.778 6.338 1.00 84.19 74 VAL A O 1
ATOM 513 N N . ALA A 1 75 ? -1.494 -3.784 8.294 1.00 90.94 75 ALA A N 1
ATOM 514 C CA . ALA A 1 75 ? -2.632 -4.331 9.006 1.00 90.94 75 ALA A CA 1
ATOM 515 C C . ALA A 1 75 ? -3.810 -3.361 8.940 1.00 90.94 75 ALA A C 1
ATOM 517 O O . ALA A 1 75 ? -3.647 -2.150 9.087 1.00 90.94 75 ALA A O 1
ATOM 518 N N . THR A 1 76 ? -5.008 -3.900 8.753 1.00 91.75 76 THR A N 1
ATOM 519 C CA . THR A 1 76 ? -6.245 -3.124 8.848 1.00 91.75 76 THR A CA 1
ATOM 520 C C . THR A 1 76 ? -6.659 -2.999 10.310 1.00 91.75 76 TH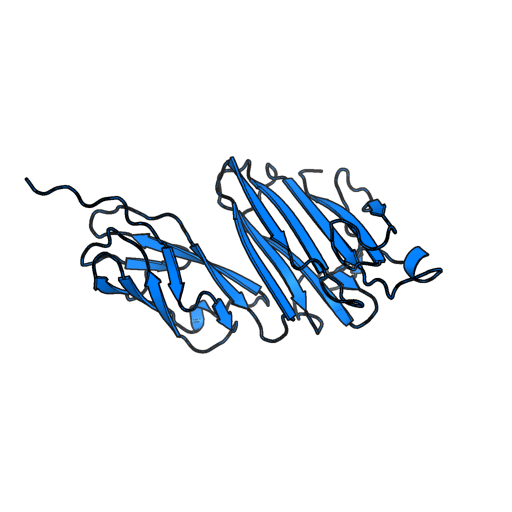R A C 1
ATOM 522 O O . THR A 1 76 ? -6.720 -3.991 11.042 1.00 91.75 76 THR A O 1
ATOM 525 N N . VAL A 1 77 ? -6.941 -1.771 10.741 1.00 97.56 77 VAL A N 1
ATOM 526 C CA . VAL A 1 77 ? -7.409 -1.448 12.090 1.00 97.56 77 VAL A CA 1
ATOM 527 C C . VAL A 1 77 ? -8.814 -0.878 12.003 1.00 97.56 77 VAL A C 1
ATOM 529 O O . VAL A 1 77 ? -9.032 0.139 11.350 1.00 97.56 77 VAL A O 1
ATOM 532 N N . GLN A 1 78 ? -9.758 -1.520 12.685 1.00 97.75 78 GLN A N 1
ATOM 533 C CA . GLN A 1 78 ? -11.145 -1.065 12.819 1.00 97.75 78 GLN A CA 1
ATOM 534 C C . GLN A 1 78 ? -11.564 -1.069 14.287 1.00 97.75 78 GLN A C 1
ATOM 536 O O . GLN A 1 78 ? -10.921 -1.694 15.130 1.00 97.75 78 GLN A O 1
ATOM 541 N N . VAL A 1 79 ? -12.674 -0.406 14.596 1.00 98.50 79 VAL A N 1
ATOM 542 C CA . VAL A 1 79 ? -13.333 -0.478 15.900 1.00 98.50 79 VAL A CA 1
ATOM 543 C C . VAL A 1 79 ? -14.751 -0.983 15.714 1.00 98.50 79 VAL A C 1
ATOM 545 O O . VAL A 1 79 ? -15.500 -0.460 14.890 1.00 98.50 79 VAL A O 1
ATOM 548 N N . ILE A 1 80 ? -15.127 -1.976 16.516 1.00 97.69 80 ILE A N 1
ATOM 549 C CA . ILE A 1 80 ? -16.513 -2.408 16.666 1.00 97.69 80 ILE A CA 1
ATOM 550 C C . ILE A 1 80 ? -17.026 -1.993 18.046 1.00 97.69 80 ILE A C 1
ATOM 552 O O . ILE A 1 80 ? -16.440 -2.322 19.080 1.00 97.69 80 ILE A O 1
ATOM 556 N N . ASN A 1 81 ? -18.116 -1.232 18.072 1.00 97.25 81 ASN A N 1
ATOM 557 C CA . ASN A 1 81 ? -18.812 -0.885 19.305 1.00 97.25 81 ASN A CA 1
ATOM 558 C C . ASN A 1 81 ? -19.645 -2.072 19.816 1.00 97.25 81 ASN A C 1
ATOM 560 O O . ASN A 1 81 ? -20.022 -2.971 19.066 1.00 97.25 81 ASN A O 1
ATOM 564 N N . ALA A 1 82 ? -19.996 -2.052 21.105 1.00 92.56 82 ALA A N 1
ATOM 565 C CA . ALA A 1 82 ? -20.798 -3.106 21.738 1.00 92.56 82 ALA A CA 1
ATOM 566 C C . ALA A 1 82 ? -22.223 -3.257 21.157 1.00 92.56 82 ALA A C 1
ATOM 568 O O . ALA A 1 82 ? -22.882 -4.270 21.385 1.00 92.56 82 ALA A O 1
ATOM 569 N N . ASP A 1 83 ? -22.709 -2.258 20.420 1.00 92.38 83 ASP A N 1
ATOM 570 C CA . ASP A 1 83 ? -23.969 -2.298 19.671 1.00 92.38 83 ASP A CA 1
ATOM 571 C C . ASP A 1 83 ? -23.821 -2.890 18.254 1.00 92.38 83 ASP A C 1
ATOM 573 O O . ASP A 1 83 ? -24.802 -2.977 17.515 1.00 92.38 83 ASP A O 1
ATOM 577 N N . GLY A 1 84 ? -22.613 -3.329 17.891 1.00 92.75 84 GLY A N 1
ATOM 578 C CA . GLY A 1 84 ? -22.284 -3.956 16.616 1.00 92.75 84 GLY A CA 1
ATOM 579 C C . GLY A 1 84 ? -21.939 -2.977 15.495 1.00 92.75 84 GLY A C 1
ATOM 580 O O . GLY A 1 84 ? -21.706 -3.423 14.373 1.00 92.75 84 GLY A O 1
ATOM 581 N N . GLN A 1 85 ? -21.904 -1.665 15.753 1.00 94.94 85 GLN A N 1
ATOM 582 C CA . GLN A 1 85 ? -21.497 -0.698 14.734 1.00 94.94 85 GLN A CA 1
ATOM 583 C C . GLN A 1 85 ? -19.986 -0.747 14.499 1.00 94.94 85 GLN A C 1
ATOM 585 O O . GLN A 1 85 ? -19.204 -0.700 15.448 1.00 94.94 85 GLN A O 1
ATOM 590 N N . LEU A 1 86 ? -19.598 -0.825 13.226 1.00 95.25 86 LEU A N 1
ATOM 591 C CA . LEU A 1 86 ? -18.214 -0.925 12.773 1.00 95.25 86 LEU A CA 1
ATOM 592 C C . LEU A 1 86 ? -17.755 0.412 12.185 1.00 95.25 86 LEU A C 1
ATOM 594 O O . LEU A 1 86 ? -18.519 1.055 11.464 1.00 95.25 86 LEU A O 1
ATOM 598 N N . SER A 1 87 ? -16.520 0.807 12.481 1.00 96.38 87 SER A N 1
ATOM 599 C CA . SER A 1 87 ? -15.881 1.966 11.861 1.00 96.38 87 SER A CA 1
ATOM 600 C C . SER A 1 87 ? -15.356 1.655 10.458 1.00 96.38 87 SER A C 1
ATOM 602 O O . SER A 1 87 ? -15.202 0.496 10.054 1.00 96.38 87 SER A O 1
ATOM 604 N N . GLU A 1 88 ? -14.967 2.704 9.743 1.00 91.06 88 GLU A N 1
ATOM 605 C CA . GLU A 1 88 ? -13.981 2.610 8.671 1.00 91.06 88 GLU A CA 1
ATOM 606 C C . GLU A 1 88 ? -12.653 2.005 9.165 1.00 91.06 88 GLU A C 1
ATOM 608 O O . GLU A 1 88 ? -12.411 1.872 10.372 1.00 91.06 88 GLU A O 1
ATOM 613 N N . ALA A 1 89 ? -11.794 1.615 8.223 1.00 90.12 89 ALA A N 1
ATOM 614 C CA . ALA A 1 89 ? -10.484 1.048 8.513 1.00 90.12 89 ALA A CA 1
ATOM 615 C C . ALA A 1 89 ? -9.375 2.090 8.347 1.00 90.12 89 ALA A C 1
ATOM 617 O O . ALA A 1 89 ? -9.369 2.853 7.383 1.00 90.12 89 ALA A O 1
ATOM 618 N N . LEU A 1 90 ? -8.398 2.062 9.250 1.00 89.12 90 LEU A N 1
ATOM 619 C CA . LEU A 1 90 ? -7.101 2.703 9.051 1.00 89.12 90 LEU A CA 1
ATOM 620 C C . LEU A 1 90 ? -6.024 1.639 8.837 1.00 89.12 90 LEU A C 1
ATOM 622 O O . LEU A 1 90 ? -6.074 0.564 9.434 1.00 89.12 90 LEU A O 1
ATOM 626 N N . GLY A 1 91 ? -5.040 1.947 7.995 1.00 86.81 91 GLY A N 1
ATOM 627 C CA . GLY A 1 91 ? -3.857 1.110 7.818 1.00 86.81 91 GLY A CA 1
ATOM 628 C C . GLY A 1 91 ? -2.828 1.357 8.921 1.00 86.81 91 GLY A C 1
ATOM 629 O O . GLY A 1 91 ? -2.519 2.506 9.236 1.00 86.81 91 GLY A O 1
ATOM 630 N N . PHE A 1 92 ? -2.275 0.285 9.480 1.00 93.31 92 PHE A N 1
ATOM 631 C CA . PHE A 1 92 ? -1.102 0.312 10.349 1.00 93.31 92 PHE A CA 1
ATOM 632 C C . PHE A 1 92 ? 0.080 -0.343 9.628 1.00 93.31 92 PHE A C 1
ATOM 634 O O . PHE A 1 92 ? -0.012 -1.502 9.224 1.00 93.31 92 PHE A O 1
ATOM 641 N N . GLY A 1 93 ? 1.190 0.379 9.476 1.00 88.38 93 GLY A N 1
ATOM 642 C CA . GLY A 1 93 ? 2.373 -0.122 8.770 1.00 88.38 93 GLY A CA 1
ATOM 643 C C . GLY A 1 93 ? 3.202 -1.099 9.607 1.00 88.38 93 GLY A C 1
ATOM 644 O O . GLY A 1 93 ? 3.502 -0.838 10.767 1.00 88.38 93 GLY A O 1
ATOM 645 N N . ILE A 1 94 ? 3.631 -2.207 9.019 1.00 91.12 94 ILE A N 1
ATOM 646 C CA . ILE A 1 94 ? 4.559 -3.166 9.627 1.00 91.12 94 ILE A CA 1
ATOM 647 C C . ILE A 1 94 ? 5.754 -3.262 8.687 1.00 91.12 94 ILE A C 1
ATOM 649 O O . ILE A 1 94 ? 5.587 -3.654 7.536 1.00 91.12 94 ILE A O 1
ATOM 653 N N . VAL A 1 95 ? 6.928 -2.824 9.133 1.00 86.94 95 VAL A N 1
ATOM 654 C CA . VAL A 1 95 ? 8.034 -2.469 8.231 1.00 86.94 95 VAL A CA 1
ATOM 655 C C . VAL A 1 95 ? 9.344 -3.060 8.747 1.00 86.94 95 VAL A C 1
ATOM 657 O O . VAL A 1 95 ? 9.715 -2.840 9.892 1.00 86.94 95 VAL A O 1
ATOM 660 N N . GLU A 1 96 ? 10.079 -3.816 7.937 1.00 82.44 96 GLU A N 1
ATOM 661 C CA . GLU A 1 96 ? 11.436 -4.244 8.287 1.00 82.44 96 GLU A CA 1
ATOM 662 C C . GLU A 1 96 ? 12.411 -3.059 8.281 1.00 82.44 96 GLU A C 1
ATOM 664 O O . GLU A 1 96 ? 12.338 -2.160 7.447 1.00 82.44 96 GLU A O 1
ATOM 669 N N . THR A 1 97 ? 13.414 -3.099 9.158 1.00 70.81 97 THR A N 1
ATOM 670 C CA . THR A 1 97 ? 14.441 -2.039 9.274 1.00 70.81 97 THR A CA 1
ATOM 671 C C . THR A 1 97 ? 15.313 -1.840 8.027 1.00 70.81 97 THR A C 1
ATOM 673 O O . THR A 1 97 ? 16.071 -0.877 7.957 1.00 70.81 97 THR A O 1
ATOM 676 N N . THR A 1 98 ? 15.229 -2.731 7.038 1.00 73.06 98 THR A N 1
ATOM 677 C CA . THR A 1 98 ? 15.912 -2.609 5.740 1.00 73.06 98 THR A CA 1
ATOM 678 C C . THR A 1 98 ? 15.169 -1.728 4.735 1.00 73.06 98 THR A C 1
ATOM 680 O O . THR A 1 98 ? 15.694 -1.470 3.649 1.00 73.06 98 THR A O 1
ATOM 683 N N . VAL A 1 99 ? 13.953 -1.296 5.066 1.00 78.38 99 VAL A N 1
ATOM 684 C CA . VAL A 1 99 ? 13.132 -0.400 4.249 1.00 78.38 99 VAL A CA 1
ATOM 685 C C . VAL A 1 99 ? 13.649 1.027 4.415 1.00 78.38 99 VAL A C 1
ATOM 687 O O . VAL A 1 99 ? 13.720 1.542 5.528 1.00 78.38 99 VAL A O 1
ATOM 690 N N . GLY A 1 100 ? 14.003 1.672 3.305 1.00 81.81 100 GLY A N 1
ATOM 691 C CA . GLY A 1 100 ? 14.466 3.058 3.296 1.00 81.81 100 GLY A CA 1
ATOM 692 C C . GLY A 1 100 ? 13.303 4.034 3.472 1.00 81.81 100 GLY A C 1
ATOM 693 O O . GLY A 1 100 ? 13.290 4.864 4.379 1.00 81.81 100 GLY A O 1
ATOM 694 N N . THR A 1 101 ? 12.290 3.953 2.611 1.00 86.31 101 THR A N 1
ATOM 695 C CA . THR A 1 101 ? 11.055 4.746 2.725 1.00 86.31 101 THR A CA 1
ATOM 696 C C . THR A 1 101 ? 9.875 3.917 2.246 1.00 86.31 101 THR A C 1
ATOM 698 O O . THR A 1 101 ? 9.998 3.184 1.271 1.00 86.31 101 THR A O 1
ATOM 701 N N . ALA A 1 102 ? 8.728 4.045 2.908 1.00 88.56 102 ALA A N 1
ATOM 702 C CA . ALA A 1 102 ? 7.486 3.416 2.484 1.00 88.56 102 ALA A CA 1
ATOM 703 C C . ALA A 1 102 ? 6.305 4.369 2.677 1.00 88.56 102 ALA A C 1
ATOM 705 O O . ALA A 1 102 ? 6.228 5.077 3.682 1.00 88.56 102 ALA A O 1
ATOM 706 N N . GLU A 1 103 ? 5.381 4.359 1.724 1.00 90.88 103 GLU A N 1
ATOM 707 C CA . GLU A 1 103 ? 4.066 4.980 1.840 1.00 90.88 103 GLU A CA 1
ATOM 708 C C . GLU A 1 103 ? 3.006 3.911 1.578 1.00 90.88 103 GLU A C 1
ATOM 710 O O . GLU A 1 103 ? 3.164 3.080 0.681 1.00 90.88 103 GLU A O 1
ATOM 715 N N . ALA A 1 104 ? 1.930 3.934 2.363 1.00 89.19 104 ALA A N 1
ATOM 716 C CA . ALA A 1 104 ? 0.802 3.034 2.203 1.00 89.19 104 ALA A CA 1
ATOM 717 C C . ALA A 1 104 ? -0.522 3.795 2.242 1.00 89.19 104 ALA A C 1
ATOM 719 O O . ALA A 1 104 ? -0.680 4.757 2.995 1.00 89.19 104 ALA A O 1
ATOM 720 N N . SER A 1 105 ? -1.491 3.316 1.473 1.00 89.38 105 SER A N 1
ATOM 721 C CA . SER A 1 105 ? -2.867 3.801 1.475 1.00 89.38 105 SER 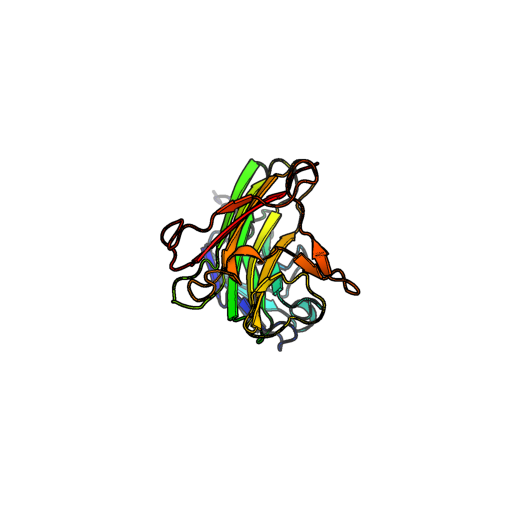A CA 1
ATOM 722 C C . SER A 1 105 ? -3.844 2.652 1.225 1.00 89.38 105 SER A C 1
ATOM 724 O O . SER A 1 105 ? -3.444 1.527 0.924 1.00 89.38 105 SER A O 1
ATOM 726 N N . VAL A 1 106 ? -5.138 2.915 1.404 1.00 89.38 106 VAL A N 1
ATOM 727 C CA . VAL A 1 106 ? -6.211 1.940 1.179 1.00 89.38 106 VAL A CA 1
ATOM 728 C C . VAL A 1 106 ? -7.213 2.544 0.199 1.00 89.38 106 VAL A C 1
ATOM 730 O O . VAL A 1 106 ? -7.607 3.694 0.378 1.00 89.38 106 VAL A O 1
ATOM 733 N N . ALA A 1 107 ? -7.620 1.776 -0.812 1.00 92.00 107 ALA A N 1
ATOM 734 C CA . ALA A 1 107 ? -8.757 2.079 -1.681 1.00 92.00 107 ALA A CA 1
ATOM 735 C C . ALA A 1 107 ? -9.921 1.151 -1.329 1.00 92.00 107 ALA A C 1
ATOM 737 O O . ALA A 1 107 ? -9.803 -0.070 -1.479 1.00 92.00 107 ALA A O 1
ATOM 738 N N . LEU A 1 108 ? -11.052 1.705 -0.891 1.00 91.62 108 LEU A N 1
ATOM 739 C CA . LEU A 1 108 ? -12.290 0.930 -0.788 1.00 91.62 108 LEU A CA 1
ATOM 740 C C . LEU A 1 108 ? -12.898 0.694 -2.181 1.00 91.62 108 LEU A C 1
ATOM 742 O O . LEU A 1 108 ? -12.480 1.298 -3.168 1.00 91.62 108 LEU A O 1
ATOM 746 N N . ALA A 1 109 ? -13.901 -0.182 -2.258 1.00 91.38 109 ALA A N 1
ATOM 747 C CA . ALA A 1 109 ? -14.616 -0.464 -3.500 1.00 91.38 109 ALA A CA 1
ATOM 748 C C . ALA A 1 109 ? -15.188 0.824 -4.126 1.00 91.38 109 ALA A C 1
ATOM 750 O O . ALA A 1 109 ? -15.952 1.556 -3.489 1.00 91.38 109 ALA A O 1
ATOM 751 N N . GLY A 1 110 ? -14.839 1.081 -5.386 1.00 92.50 110 GLY A N 1
ATOM 752 C CA . GLY A 1 110 ? -15.217 2.280 -6.135 1.00 92.50 110 GLY A CA 1
ATOM 753 C C . GLY A 1 110 ? -14.348 3.513 -5.864 1.00 92.50 110 GLY A C 1
ATOM 754 O O . GLY A 1 110 ? -14.666 4.591 -6.371 1.00 92.50 110 GLY A O 1
ATOM 755 N N . GLU A 1 111 ? -13.283 3.388 -5.071 1.00 95.75 111 GLU A N 1
ATOM 756 C CA . GLU A 1 111 ? -12.348 4.473 -4.780 1.00 95.75 111 GLU A CA 1
ATOM 757 C C . GLU A 1 111 ? -11.034 4.338 -5.555 1.00 95.75 111 GLU A C 1
ATOM 759 O O . GLU A 1 111 ? -10.663 3.283 -6.074 1.00 95.75 111 GLU A O 1
ATOM 764 N N . THR A 1 112 ? -10.294 5.443 -5.588 1.00 95.31 112 THR A N 1
ATOM 765 C CA . THR A 1 112 ? -8.907 5.474 -6.047 1.00 95.31 112 THR A CA 1
ATOM 766 C C . THR A 1 112 ? -7.984 5.755 -4.874 1.00 95.31 112 THR A C 1
ATOM 768 O O . THR A 1 112 ? -8.266 6.661 -4.087 1.00 95.31 112 THR A O 1
ATOM 771 N N . ALA A 1 113 ? -6.845 5.073 -4.811 1.00 93.88 113 ALA A N 1
ATOM 772 C CA . ALA A 1 113 ? -5.787 5.383 -3.854 1.00 93.88 113 ALA A CA 1
ATOM 773 C C . ALA A 1 113 ? -4.430 5.474 -4.549 1.00 93.88 113 ALA A C 1
ATOM 775 O O . ALA A 1 113 ? -4.232 4.948 -5.644 1.00 93.88 113 ALA A O 1
ATOM 776 N N . ALA A 1 114 ? -3.493 6.161 -3.906 1.00 95.44 114 ALA A N 1
ATOM 777 C CA . ALA A 1 114 ? -2.129 6.286 -4.388 1.00 95.44 114 ALA A CA 1
ATOM 778 C C . ALA A 1 114 ? -1.136 6.151 -3.235 1.00 95.44 114 ALA A C 1
ATOM 780 O O . ALA A 1 114 ? -1.456 6.478 -2.092 1.00 95.44 114 ALA A O 1
ATOM 781 N N . ALA A 1 115 ? 0.062 5.677 -3.552 1.00 95.00 115 ALA A N 1
ATOM 782 C CA . ALA A 1 115 ? 1.209 5.662 -2.654 1.00 95.00 115 ALA A CA 1
ATOM 783 C C . ALA A 1 115 ? 2.470 5.982 -3.462 1.00 95.00 115 ALA A C 1
ATOM 785 O O . ALA A 1 115 ? 2.590 5.579 -4.624 1.00 95.00 115 ALA A O 1
ATOM 786 N N . SER A 1 116 ? 3.402 6.730 -2.880 1.00 95.12 116 SER A N 1
ATOM 787 C CA . SER A 1 116 ? 4.566 7.237 -3.588 1.00 95.12 116 SER A CA 1
ATOM 788 C C . SER A 1 116 ? 5.792 7.392 -2.694 1.00 95.12 116 SER A C 1
ATOM 790 O O . SER A 1 116 ? 5.835 8.136 -1.723 1.00 95.12 116 SER A O 1
ATOM 792 N N . THR A 1 117 ? 6.879 6.780 -3.134 1.00 93.31 117 THR A N 1
ATOM 793 C CA . THR A 1 117 ? 8.238 7.045 -2.659 1.00 93.31 117 THR A CA 1
ATOM 794 C C . THR A 1 117 ? 9.068 7.691 -3.764 1.00 93.31 117 THR A C 1
ATOM 796 O O . THR A 1 117 ? 10.270 7.457 -3.879 1.00 93.31 117 THR A O 1
ATOM 799 N N . ALA A 1 118 ? 8.414 8.472 -4.633 1.00 93.50 118 ALA A N 1
ATOM 800 C CA . ALA A 1 118 ? 9.067 9.146 -5.747 1.00 93.50 118 ALA A CA 1
ATOM 801 C C . ALA A 1 118 ? 10.280 9.972 -5.267 1.00 93.50 118 ALA A C 1
ATOM 803 O O . ALA A 1 118 ? 10.222 10.610 -4.212 1.00 93.50 118 ALA A O 1
ATOM 804 N N . PRO A 1 119 ? 11.390 9.968 -6.023 1.00 90.88 119 PRO A N 1
ATOM 805 C CA . PRO A 1 119 ? 12.655 10.485 -5.527 1.00 90.88 119 PRO A CA 1
ATOM 806 C C . PRO A 1 119 ? 12.613 12.005 -5.353 1.00 90.88 119 PRO A C 1
ATOM 808 O O . PRO A 1 119 ? 12.319 12.748 -6.294 1.00 90.88 119 PRO A O 1
ATOM 811 N N . THR A 1 120 ? 12.971 12.458 -4.151 1.00 90.31 120 THR A N 1
ATOM 812 C CA . THR A 1 120 ? 13.109 13.881 -3.797 1.00 90.31 120 THR A CA 1
ATOM 813 C C . THR A 1 120 ? 14.567 14.332 -3.675 1.00 90.31 120 THR A C 1
ATOM 815 O O . THR A 1 120 ? 14.817 15.518 -3.466 1.00 90.31 120 THR A O 1
ATOM 818 N N . SER A 1 121 ? 15.524 13.403 -3.778 1.00 87.19 121 SER A N 1
ATOM 819 C CA . SER A 1 121 ? 16.965 13.656 -3.654 1.00 87.19 121 SER A CA 1
ATOM 820 C C . SER A 1 121 ? 17.732 13.065 -4.837 1.00 87.19 121 SER A C 1
ATOM 822 O O . SER A 1 121 ? 17.412 11.978 -5.312 1.00 87.19 121 SER A O 1
ATOM 824 N N . ASP A 1 122 ? 18.749 13.779 -5.324 1.00 82.00 122 ASP A N 1
ATOM 825 C CA . ASP A 1 122 ? 19.551 13.311 -6.456 1.00 82.00 122 ASP A CA 1
ATOM 826 C C . ASP A 1 122 ? 20.173 11.943 -6.166 1.00 82.00 122 ASP A C 1
ATOM 828 O O . ASP A 1 122 ? 20.672 11.674 -5.071 1.00 82.00 122 ASP A O 1
ATOM 832 N N . GLY A 1 123 ? 20.199 11.087 -7.185 1.00 81.56 123 GLY A N 1
ATOM 833 C CA . GLY A 1 123 ? 20.818 9.772 -7.074 1.00 81.56 123 GLY A CA 1
ATOM 834 C C . GLY A 1 123 ? 19.933 8.684 -6.467 1.00 81.56 123 GLY A C 1
ATOM 835 O O . GLY A 1 123 ? 20.394 7.548 -6.445 1.00 81.56 123 GLY A O 1
ATOM 836 N N . THR A 1 124 ? 18.698 8.984 -6.046 1.00 85.44 124 THR A N 1
ATOM 837 C CA . THR A 1 124 ? 17.785 7.977 -5.486 1.00 85.44 124 THR A CA 1
ATOM 838 C C . THR A 1 124 ? 16.796 7.450 -6.518 1.00 85.44 124 THR A C 1
ATOM 840 O O . THR A 1 124 ? 16.316 8.171 -7.396 1.00 85.44 124 THR A O 1
ATOM 843 N N . ALA A 1 125 ? 16.472 6.169 -6.391 1.00 89.25 125 ALA A N 1
ATOM 844 C CA . ALA A 1 125 ? 15.313 5.565 -7.025 1.00 89.25 125 ALA A CA 1
ATOM 845 C C . ALA A 1 125 ? 14.001 5.953 -6.325 1.00 89.25 125 ALA A C 1
ATOM 847 O O . ALA A 1 125 ? 14.011 6.485 -5.217 1.00 89.25 125 ALA A O 1
ATOM 848 N N . GLY A 1 126 ? 12.869 5.622 -6.945 1.00 91.88 126 GLY A N 1
ATOM 849 C CA . GLY A 1 126 ? 11.578 5.656 -6.266 1.00 91.88 126 GLY A CA 1
ATOM 850 C C . GLY A 1 126 ? 10.476 5.019 -7.093 1.00 91.88 126 GLY A C 1
ATOM 851 O O . GLY A 1 126 ? 10.667 4.690 -8.268 1.00 91.88 126 GLY A O 1
ATOM 852 N N . VAL A 1 127 ? 9.308 4.854 -6.486 1.00 93.56 127 VAL A N 1
ATOM 853 C CA . VAL A 1 127 ? 8.139 4.317 -7.178 1.00 93.56 127 VAL A CA 1
ATOM 854 C C . VAL A 1 127 ? 6.877 5.041 -6.744 1.00 93.56 127 VAL A C 1
ATOM 856 O O . VAL A 1 127 ? 6.736 5.411 -5.584 1.00 93.56 127 VAL A O 1
ATOM 859 N N . ALA A 1 128 ? 5.973 5.272 -7.687 1.00 96.06 128 ALA A N 1
ATOM 860 C CA . ALA A 1 128 ? 4.640 5.783 -7.411 1.00 96.06 128 ALA A CA 1
ATOM 861 C C . ALA A 1 128 ? 3.607 4.862 -8.044 1.00 96.06 128 ALA A C 1
ATOM 863 O O . ALA A 1 128 ? 3.798 4.389 -9.163 1.00 96.06 128 ALA A O 1
ATOM 864 N N . VAL A 1 129 ? 2.511 4.630 -7.341 1.00 96.56 129 VAL A N 1
ATOM 865 C CA . VAL A 1 129 ? 1.398 3.810 -7.804 1.00 96.56 129 VAL A CA 1
ATOM 866 C C . VAL A 1 129 ? 0.092 4.550 -7.567 1.00 96.56 129 VAL A C 1
ATOM 868 O O . VAL A 1 129 ? -0.094 5.181 -6.528 1.00 96.56 129 VAL A O 1
ATOM 871 N N . ALA A 1 130 ? -0.804 4.467 -8.543 1.00 97.19 130 ALA A N 1
ATOM 872 C CA . ALA A 1 130 ? -2.202 4.840 -8.415 1.00 97.19 130 ALA A CA 1
ATOM 873 C C . ALA A 1 130 ? -3.061 3.632 -8.793 1.00 97.19 130 ALA A C 1
ATOM 875 O O . ALA A 1 130 ? -2.812 3.000 -9.821 1.00 97.19 130 ALA A O 1
ATOM 876 N N . VAL A 1 131 ? -4.052 3.325 -7.964 1.00 97.56 131 VAL A N 1
ATOM 877 C CA . VAL A 1 131 ? -4.981 2.206 -8.143 1.00 97.56 131 VAL A CA 1
ATOM 878 C C . VAL A 1 131 ? -6.396 2.734 -8.269 1.00 97.56 131 VAL A C 1
ATOM 880 O O . VAL A 1 131 ? -6.790 3.637 -7.529 1.00 97.56 131 VAL A O 1
ATOM 883 N N . GLU A 1 132 ? -7.151 2.135 -9.178 1.00 97.69 132 GLU A N 1
ATOM 884 C CA . GLU A 1 132 ? -8.601 2.233 -9.266 1.00 97.69 132 GLU A CA 1
ATOM 885 C C . GLU A 1 132 ? -9.196 0.893 -8.817 1.00 97.69 132 GLU A C 1
ATOM 887 O O . GLU A 1 132 ? -9.013 -0.121 -9.494 1.00 97.69 132 GLU A O 1
ATOM 892 N N . ASN A 1 133 ? -9.855 0.889 -7.651 1.00 96.38 133 ASN A N 1
ATOM 893 C CA . ASN A 1 133 ? -10.524 -0.292 -7.111 1.00 96.38 133 ASN A CA 1
ATOM 894 C C . ASN A 1 133 ? -11.946 -0.351 -7.673 1.00 96.38 133 ASN A C 1
ATOM 896 O O . ASN A 1 133 ? -12.832 0.366 -7.202 1.00 96.38 133 ASN A O 1
ATOM 900 N N . THR A 1 134 ? -12.166 -1.181 -8.689 1.00 95.88 134 THR A N 1
ATOM 901 C CA . THR A 1 134 ? -13.520 -1.442 -9.206 1.00 95.88 134 THR A CA 1
ATOM 902 C C . THR A 1 134 ? -14.084 -2.776 -8.719 1.00 95.88 134 THR A C 1
ATOM 904 O O . THR A 1 134 ? -15.266 -3.062 -8.944 1.00 95.88 134 THR A O 1
ATOM 907 N N . GLY A 1 135 ? -13.261 -3.556 -8.013 1.00 91.38 135 GLY A N 1
ATOM 908 C CA . GLY A 1 135 ? -13.644 -4.744 -7.275 1.00 91.38 135 GLY A CA 1
ATOM 909 C C . GLY A 1 135 ? -14.510 -4.458 -6.044 1.00 91.38 135 GLY A C 1
ATOM 910 O O . GLY A 1 135 ? -15.056 -3.370 -5.831 1.00 91.38 135 GLY A O 1
ATOM 911 N N . VAL A 1 136 ? -14.701 -5.505 -5.241 1.00 87.69 136 VAL A N 1
ATOM 912 C CA . VAL A 1 136 ? -15.561 -5.472 -4.041 1.00 87.69 136 VAL A CA 1
ATOM 913 C C . VAL A 1 136 ? -14.776 -5.442 -2.736 1.00 87.69 136 VAL A C 1
ATOM 915 O O . VAL A 1 136 ? -15.297 -4.959 -1.729 1.00 87.69 136 VAL A O 1
ATOM 918 N N . ASP A 1 137 ? -13.546 -5.952 -2.752 1.00 88.56 137 ASP A N 1
ATOM 919 C CA . ASP A 1 137 ? -12.688 -6.026 -1.579 1.00 88.56 137 ASP A CA 1
ATOM 920 C C . ASP A 1 137 ? -11.790 -4.777 -1.500 1.00 88.56 137 ASP A C 1
ATOM 922 O O . ASP A 1 137 ? -11.385 -4.232 -2.528 1.00 88.56 137 ASP A O 1
ATOM 926 N N . PRO A 1 138 ? -11.477 -4.267 -0.296 1.00 88.38 138 PRO A N 1
ATOM 927 C CA . PRO A 1 138 ? -10.513 -3.185 -0.149 1.00 88.38 138 PRO A CA 1
ATOM 928 C C . PRO A 1 138 ? -9.129 -3.579 -0.669 1.00 88.38 138 PRO A C 1
ATOM 930 O O . PRO A 1 138 ? -8.652 -4.683 -0.400 1.00 88.38 138 PRO A O 1
ATOM 933 N N . ILE A 1 139 ? -8.451 -2.632 -1.317 1.00 91.94 139 ILE A N 1
ATOM 934 C CA . ILE A 1 139 ? -7.070 -2.799 -1.769 1.00 91.94 139 ILE A CA 1
ATOM 935 C C . ILE A 1 139 ? -6.158 -1.985 -0.868 1.00 91.94 139 ILE A C 1
ATOM 937 O O . ILE A 1 139 ? -6.304 -0.768 -0.751 1.00 91.94 139 ILE A O 1
ATOM 941 N N . THR A 1 140 ? -5.170 -2.645 -0.281 1.00 87.62 140 THR A N 1
ATOM 942 C CA . THR A 1 140 ? -4.024 -1.966 0.319 1.00 87.62 140 THR A CA 1
ATOM 943 C C . THR A 1 140 ? -2.986 -1.714 -0.763 1.00 87.62 140 THR A C 1
ATOM 945 O O . THR A 1 140 ? -2.499 -2.654 -1.393 1.00 87.62 140 THR A O 1
ATOM 948 N N . VAL A 1 141 ? -2.612 -0.450 -0.927 1.00 91.81 141 VAL A N 1
ATOM 949 C CA . VAL A 1 141 ? -1.605 0.021 -1.875 1.00 91.81 141 VAL A CA 1
ATOM 950 C C . VAL A 1 141 ? -0.344 0.389 -1.107 1.00 91.81 141 VAL A C 1
ATOM 952 O O . VAL A 1 141 ? -0.394 1.207 -0.191 1.00 91.81 141 VAL A O 1
ATOM 955 N N . LEU A 1 142 ? 0.790 -0.186 -1.493 1.00 90.38 142 LEU A N 1
ATOM 956 C CA . LEU A 1 142 ? 2.096 0.114 -0.916 1.00 90.38 142 LEU A CA 1
ATOM 957 C C . LEU A 1 142 ? 3.080 0.533 -2.008 1.00 90.38 142 LEU A C 1
ATOM 959 O O . LEU A 1 142 ? 3.169 -0.121 -3.045 1.00 90.38 142 LEU A O 1
ATOM 963 N N . ALA A 1 143 ? 3.865 1.569 -1.724 1.00 91.50 143 ALA A N 1
ATOM 964 C CA . ALA A 1 143 ? 5.068 1.940 -2.457 1.00 91.50 143 ALA A CA 1
ATOM 965 C C . ALA A 1 143 ? 6.253 1.959 -1.487 1.00 91.50 143 ALA A C 1
ATOM 967 O O . ALA A 1 143 ? 6.169 2.596 -0.437 1.00 91.50 143 ALA A O 1
ATOM 968 N N . ALA A 1 144 ? 7.360 1.297 -1.823 1.00 89.25 144 ALA A N 1
ATOM 969 C CA . ALA A 1 144 ? 8.520 1.222 -0.937 1.00 89.25 144 ALA A CA 1
ATOM 970 C C . ALA A 1 144 ? 9.859 1.288 -1.680 1.00 89.25 144 ALA A C 1
ATOM 972 O O . ALA A 1 144 ? 9.974 0.884 -2.838 1.00 89.25 144 ALA A O 1
ATOM 973 N N . THR A 1 145 ? 10.880 1.782 -0.981 1.00 87.88 145 THR A N 1
ATOM 974 C CA . THR A 1 145 ? 12.296 1.684 -1.344 1.00 87.88 145 THR A CA 1
ATOM 975 C C . THR A 1 145 ? 13.066 0.940 -0.254 1.00 87.88 145 THR A C 1
ATOM 977 O O . THR A 1 145 ? 12.709 1.004 0.922 1.00 87.88 145 THR A O 1
ATOM 980 N N . TYR A 1 146 ? 14.140 0.247 -0.627 1.00 82.06 146 TYR A N 1
ATOM 981 C CA . TYR A 1 146 ? 15.007 -0.480 0.299 1.00 82.06 146 TYR A CA 1
ATOM 982 C C . TYR A 1 146 ? 16.476 -0.207 -0.010 1.00 82.06 146 TYR A C 1
ATOM 984 O O . TYR A 1 146 ? 16.895 -0.249 -1.171 1.00 82.06 146 TYR A O 1
ATOM 992 N N . ASP A 1 147 ? 17.258 -0.017 1.053 1.00 77.38 147 ASP A N 1
ATOM 993 C CA . ASP A 1 147 ? 18.705 0.232 0.983 1.00 77.38 147 ASP A CA 1
ATOM 994 C C . ASP A 1 147 ? 19.509 -1.056 0.731 1.00 77.38 147 ASP A C 1
ATOM 996 O O . ASP A 1 147 ? 20.691 -1.039 0.381 1.00 77.38 147 ASP A O 1
ATOM 1000 N N . THR A 1 148 ? 18.877 -2.211 0.945 1.00 74.25 148 THR A N 1
ATOM 1001 C CA . THR A 1 148 ? 19.441 -3.535 0.673 1.00 74.25 148 THR A CA 1
ATOM 1002 C C . THR A 1 148 ? 18.387 -4.423 0.033 1.00 74.25 148 THR A C 1
ATOM 1004 O O . THR A 1 148 ? 17.201 -4.118 0.087 1.00 74.25 148 THR A O 1
ATOM 1007 N N . LYS A 1 149 ? 18.809 -5.529 -0.596 1.00 69.94 149 LYS A N 1
ATOM 1008 C CA . LYS A 1 149 ? 17.864 -6.454 -1.230 1.00 69.94 149 LYS A CA 1
ATOM 1009 C C . LYS A 1 149 ? 16.933 -7.020 -0.148 1.00 69.94 149 LYS A C 1
ATOM 1011 O O . LYS A 1 149 ? 17.4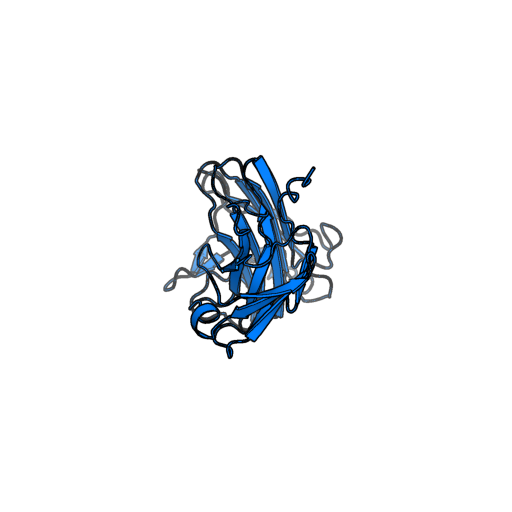50 -7.762 0.692 1.00 69.94 149 LYS A O 1
ATOM 1016 N N . PRO A 1 150 ? 15.615 -6.767 -0.194 1.00 65.12 150 PRO A N 1
ATOM 1017 C CA . PRO A 1 150 ? 14.701 -7.450 0.708 1.00 65.12 150 PRO A CA 1
ATOM 1018 C C . PRO A 1 150 ? 14.753 -8.956 0.417 1.00 65.12 150 PRO A C 1
ATOM 1020 O O . PRO A 1 150 ? 14.827 -9.397 -0.740 1.00 65.12 150 PRO A O 1
ATOM 1023 N N . VAL A 1 151 ? 14.827 -9.770 1.468 1.00 62.59 151 VAL A N 1
ATOM 1024 C CA . VAL A 1 151 ? 14.889 -11.227 1.327 1.00 62.59 151 VAL A CA 1
ATOM 1025 C C . VAL A 1 151 ? 13.462 -11.735 1.169 1.00 62.59 151 VAL A C 1
ATOM 1027 O O . VAL A 1 151 ? 12.678 -11.628 2.094 1.00 62.59 151 VAL A O 1
ATOM 1030 N N . GLY A 1 152 ? 13.139 -12.327 0.018 1.00 60.44 152 GLY A N 1
ATOM 1031 C CA . GLY A 1 152 ? 11.842 -12.984 -0.192 1.00 60.44 152 GLY A CA 1
ATOM 1032 C C . GLY A 1 152 ? 10.768 -12.147 -0.893 1.00 60.44 152 GLY A C 1
ATOM 1033 O O . GLY A 1 152 ? 9.772 -12.733 -1.293 1.00 60.44 152 GLY A O 1
ATOM 1034 N N . GLU A 1 153 ? 10.998 -10.854 -1.140 1.00 62.03 153 GLU A N 1
ATOM 1035 C CA . GLU A 1 153 ? 10.025 -9.965 -1.801 1.00 62.03 153 GLU A CA 1
ATOM 1036 C C . GLU A 1 153 ? 10.322 -9.674 -3.281 1.00 62.03 153 GLU A C 1
ATOM 1038 O O . GLU A 1 153 ? 11.458 -9.794 -3.770 1.00 62.03 153 GLU A O 1
ATOM 1043 N N . THR A 1 154 ? 9.285 -9.232 -3.997 1.00 56.97 154 THR A N 1
ATOM 1044 C CA . THR A 1 154 ? 9.348 -8.766 -5.388 1.00 56.97 154 THR A CA 1
ATOM 1045 C C . THR A 1 154 ? 9.981 -7.382 -5.489 1.00 56.97 154 THR A C 1
ATOM 1047 O O . THR A 1 154 ? 9.304 -6.372 -5.579 1.00 56.97 154 THR A O 1
ATOM 1050 N N . ALA A 1 155 ? 11.306 -7.313 -5.545 1.00 58.25 155 ALA A N 1
ATOM 1051 C CA . ALA A 1 155 ? 11.994 -6.033 -5.697 1.00 58.25 155 ALA A CA 1
ATOM 1052 C C . ALA A 1 155 ? 12.461 -5.757 -7.138 1.00 58.25 155 ALA A C 1
ATOM 1054 O O . ALA A 1 155 ? 13.100 -6.609 -7.766 1.00 58.25 155 ALA A O 1
ATOM 1055 N N . PHE A 1 156 ? 12.245 -4.535 -7.636 1.00 59.78 156 PHE A N 1
ATOM 1056 C CA . PHE A 1 156 ? 12.973 -3.993 -8.787 1.00 59.78 156 PHE A CA 1
ATOM 1057 C C . PHE A 1 156 ? 14.348 -3.507 -8.333 1.00 59.78 156 PHE A C 1
ATOM 1059 O O . PHE A 1 156 ? 14.441 -2.739 -7.386 1.00 59.78 156 PHE A O 1
ATOM 1066 N N . ARG A 1 157 ? 15.421 -3.926 -9.012 1.00 63.59 157 ARG A N 1
ATOM 1067 C CA . ARG A 1 157 ? 16.780 -3.429 -8.761 1.00 63.59 157 ARG A CA 1
ATOM 1068 C C . ARG A 1 157 ? 17.129 -2.307 -9.731 1.00 63.59 157 ARG A C 1
ATOM 1070 O O . ARG A 1 157 ? 17.120 -2.528 -10.942 1.00 63.59 157 ARG A O 1
ATOM 1077 N N . ILE A 1 158 ? 17.580 -1.177 -9.195 1.00 63.34 158 ILE A N 1
ATOM 1078 C CA . ILE A 1 158 ? 18.202 -0.104 -9.971 1.00 63.34 158 ILE A CA 1
ATOM 1079 C C . ILE A 1 158 ? 19.717 -0.114 -9.708 1.00 63.34 158 ILE A C 1
ATOM 1081 O O . ILE A 1 158 ? 20.180 -0.483 -8.626 1.00 63.34 158 ILE A O 1
ATOM 1085 N N . ASP A 1 159 ? 20.525 0.170 -10.735 1.00 54.44 159 ASP A N 1
ATOM 1086 C CA . ASP A 1 159 ? 21.987 0.022 -10.693 1.00 54.44 159 ASP A CA 1
ATOM 1087 C C . ASP A 1 159 ? 22.645 1.023 -9.723 1.00 54.44 159 ASP A C 1
ATOM 1089 O O . ASP A 1 159 ? 23.093 2.092 -10.120 1.00 54.44 159 ASP A O 1
ATOM 1093 N N . ASN A 1 160 ? 22.686 0.637 -8.445 1.00 53.97 160 ASN A N 1
ATOM 1094 C CA . ASN A 1 160 ? 23.610 1.039 -7.373 1.00 53.97 160 ASN A CA 1
ATOM 1095 C C . ASN A 1 160 ? 23.260 0.397 -6.015 1.00 53.97 160 ASN A C 1
ATOM 1097 O O . ASN A 1 160 ? 23.994 0.603 -5.056 1.00 53.97 160 ASN A O 1
ATOM 1101 N N . GLY A 1 161 ? 22.215 -0.438 -5.942 1.00 56.81 161 GLY A N 1
ATOM 1102 C CA . GLY A 1 161 ? 21.823 -1.119 -4.703 1.00 56.81 161 GLY A CA 1
ATOM 1103 C C . GLY A 1 161 ? 20.432 -0.743 -4.209 1.00 56.81 161 GLY A C 1
ATOM 1104 O O . GLY A 1 161 ? 19.957 -1.412 -3.302 1.00 56.81 161 GLY A O 1
ATOM 1105 N N . ASP A 1 162 ? 19.777 0.231 -4.842 1.00 70.69 162 ASP A N 1
ATOM 1106 C CA . ASP A 1 162 ? 18.416 0.631 -4.495 1.00 70.69 162 ASP A CA 1
ATOM 1107 C C . ASP A 1 162 ? 17.408 -0.370 -5.060 1.00 70.69 162 ASP A C 1
ATOM 1109 O O . ASP A 1 162 ? 17.444 -0.734 -6.248 1.00 70.69 162 ASP A O 1
ATOM 1113 N N . TYR A 1 163 ? 16.503 -0.802 -4.191 1.00 79.75 163 TYR A N 1
ATOM 1114 C CA . TYR A 1 163 ? 15.391 -1.669 -4.539 1.00 79.75 163 TYR A CA 1
ATOM 1115 C C . TYR A 1 163 ? 14.085 -0.914 -4.364 1.00 79.75 163 TYR A C 1
ATOM 1117 O O . TYR A 1 163 ? 13.933 -0.190 -3.387 1.00 79.75 163 TYR A O 1
ATOM 1125 N N . VAL A 1 164 ? 13.143 -1.088 -5.285 1.00 85.44 164 VAL A N 1
ATOM 1126 C CA . VAL A 1 164 ? 11.791 -0.537 -5.139 1.00 85.44 164 VAL A CA 1
ATOM 1127 C C . VAL A 1 164 ? 10.755 -1.641 -5.258 1.00 85.44 164 VAL A C 1
ATOM 1129 O O . VAL A 1 164 ? 10.973 -2.623 -5.970 1.00 85.44 164 VAL A O 1
ATOM 1132 N N . ASP A 1 165 ? 9.645 -1.475 -4.556 1.00 85.62 165 ASP A N 1
ATOM 1133 C CA . ASP A 1 165 ? 8.569 -2.458 -4.464 1.00 85.62 165 ASP A CA 1
ATOM 1134 C C . ASP A 1 165 ? 7.212 -1.760 -4.492 1.00 85.62 165 ASP A C 1
ATOM 1136 O O . ASP A 1 165 ? 7.063 -0.635 -4.001 1.00 85.62 165 ASP A O 1
ATOM 1140 N N . VAL A 1 166 ? 6.237 -2.444 -5.079 1.00 88.94 166 VAL A N 1
ATOM 1141 C CA . VAL A 1 166 ? 4.831 -2.053 -5.077 1.00 88.94 166 VAL A CA 1
ATOM 1142 C C . VAL A 1 166 ? 4.010 -3.284 -4.762 1.00 88.94 166 VAL A C 1
ATOM 1144 O O . VAL A 1 166 ? 4.103 -4.284 -5.470 1.00 88.94 166 VAL A O 1
ATOM 1147 N N . GLN A 1 167 ? 3.167 -3.180 -3.738 1.00 88.12 167 GLN A N 1
ATOM 1148 C CA . GLN A 1 167 ? 2.260 -4.253 -3.348 1.00 88.12 167 GLN A CA 1
ATOM 1149 C C . GLN A 1 167 ? 0.821 -3.760 -3.406 1.00 88.12 167 GLN A C 1
ATOM 1151 O O . GLN A 1 167 ? 0.504 -2.688 -2.890 1.00 88.12 167 GLN A O 1
ATOM 1156 N N . LEU A 1 168 ? -0.038 -4.563 -4.032 1.00 89.56 168 LEU A N 1
ATOM 1157 C CA . LEU A 1 168 ? -1.469 -4.318 -4.179 1.00 89.56 168 LEU A CA 1
ATOM 1158 C C . LEU A 1 168 ? -2.223 -5.501 -3.574 1.00 89.56 168 LEU A C 1
ATOM 1160 O O . LEU A 1 168 ? -2.576 -6.457 -4.261 1.00 89.56 168 LEU A O 1
ATOM 1164 N N . ASN A 1 169 ? -2.409 -5.474 -2.258 1.00 89.25 169 ASN A N 1
ATOM 1165 C CA . ASN A 1 169 ? -3.019 -6.586 -1.536 1.00 89.25 169 ASN A CA 1
ATOM 1166 C C . ASN A 1 169 ? -4.540 -6.436 -1.533 1.00 89.25 169 ASN A C 1
ATOM 1168 O O . ASN A 1 169 ? -5.045 -5.405 -1.098 1.00 89.25 169 ASN A O 1
ATOM 1172 N N . GLY A 1 170 ? -5.249 -7.472 -1.983 1.00 87.75 170 GLY A N 1
ATOM 1173 C CA . GLY A 1 170 ? -6.709 -7.463 -2.131 1.00 87.75 170 GLY A CA 1
ATOM 1174 C C . GLY A 1 170 ? -7.198 -7.080 -3.529 1.00 87.75 170 GLY A C 1
ATOM 1175 O O . GLY A 1 170 ? -8.392 -7.178 -3.775 1.00 87.75 170 GLY A O 1
ATOM 1176 N N . ALA A 1 171 ? -6.293 -6.703 -4.440 1.00 92.19 171 ALA A N 1
ATOM 1177 C CA . ALA A 1 171 ? -6.651 -6.431 -5.828 1.00 92.19 171 ALA A CA 1
ATOM 1178 C C . ALA A 1 171 ? -7.102 -7.711 -6.552 1.00 92.19 171 ALA A C 1
ATOM 1180 O O . ALA A 1 171 ? -6.515 -8.785 -6.374 1.00 92.19 171 ALA A O 1
ATOM 1181 N N . ASP A 1 172 ? -8.118 -7.579 -7.396 1.00 92.06 172 ASP A N 1
ATOM 1182 C CA . ASP A 1 172 ? -8.629 -8.611 -8.283 1.00 92.06 172 ASP A CA 1
ATOM 1183 C C . ASP A 1 172 ? -8.518 -8.194 -9.764 1.00 92.06 172 ASP A C 1
ATOM 1185 O O . ASP A 1 172 ? -7.945 -7.163 -10.111 1.00 92.06 172 ASP A O 1
ATOM 1189 N N . ALA A 1 173 ? -9.002 -9.044 -10.672 1.00 92.50 173 ALA A N 1
ATOM 1190 C CA . ALA A 1 173 ? -8.871 -8.818 -12.113 1.00 92.50 173 ALA A CA 1
ATOM 1191 C C . ALA A 1 173 ? -9.714 -7.641 -12.649 1.00 92.50 173 ALA A C 1
ATOM 1193 O O . ALA A 1 173 ? -9.562 -7.278 -13.808 1.00 92.50 173 ALA A O 1
ATOM 1194 N N . ASN A 1 174 ? -10.624 -7.065 -11.861 1.00 93.44 174 ASN A N 1
ATOM 1195 C CA . ASN A 1 174 ? -11.390 -5.881 -12.252 1.00 93.44 174 ASN A CA 1
ATOM 1196 C C . ASN A 1 174 ? -10.634 -4.582 -11.942 1.00 93.44 174 ASN A C 1
ATOM 1198 O O . ASN A 1 174 ? -11.005 -3.516 -12.435 1.00 93.44 174 ASN A O 1
ATOM 1202 N N . ASP A 1 175 ? -9.592 -4.643 -11.120 1.00 96.00 175 ASP A N 1
ATOM 1203 C CA . ASP A 1 175 ? -8.850 -3.462 -10.709 1.00 96.00 175 ASP A CA 1
ATOM 1204 C C . ASP A 1 175 ? -7.814 -3.063 -11.756 1.00 96.00 175 ASP A C 1
ATOM 1206 O O . ASP A 1 175 ? -7.368 -3.855 -12.586 1.00 96.00 175 ASP A O 1
ATOM 1210 N N . THR A 1 176 ? -7.414 -1.797 -11.730 1.00 97.19 176 THR A N 1
ATOM 1211 C CA . THR A 1 176 ? -6.328 -1.306 -12.581 1.00 97.19 176 THR A CA 1
ATOM 1212 C C . THR A 1 176 ? -5.348 -0.505 -11.748 1.00 97.19 176 THR A C 1
ATOM 1214 O O . THR A 1 176 ? -5.739 0.303 -10.905 1.00 97.19 176 THR A O 1
ATOM 1217 N N . ALA A 1 177 ? -4.056 -0.697 -12.005 1.00 97.00 177 ALA A N 1
ATOM 1218 C CA . ALA A 1 177 ? -2.999 0.060 -11.356 1.00 97.00 177 ALA A CA 1
ATOM 1219 C C . ALA A 1 177 ? -2.013 0.640 -12.367 1.00 97.00 177 ALA A C 1
ATOM 1221 O O . ALA A 1 177 ? -1.431 -0.074 -13.182 1.00 97.00 177 ALA A O 1
ATOM 1222 N N . ALA A 1 178 ? -1.778 1.946 -12.271 1.00 97.19 178 ALA A N 1
ATOM 1223 C CA . ALA A 1 178 ? -0.722 2.635 -12.994 1.00 97.19 178 ALA A CA 1
ATOM 1224 C C . ALA A 1 178 ? 0.479 2.828 -12.066 1.00 97.19 178 ALA A C 1
ATOM 1226 O O . ALA A 1 178 ? 0.375 3.487 -11.030 1.00 97.19 178 ALA A O 1
ATOM 1227 N N . VAL A 1 179 ? 1.625 2.266 -12.446 1.00 96.31 179 VAL A N 1
ATOM 1228 C CA . VAL A 1 179 ? 2.859 2.296 -11.659 1.00 96.31 179 VAL A CA 1
ATOM 1229 C C . VAL A 1 179 ? 3.977 2.980 -12.434 1.00 96.31 179 VAL A C 1
ATOM 1231 O O . VAL A 1 179 ? 4.236 2.690 -13.603 1.00 96.31 179 VAL A O 1
ATOM 1234 N N . LEU A 1 180 ? 4.658 3.895 -11.758 1.00 96.12 180 LEU A N 1
ATOM 1235 C CA . LEU A 1 180 ? 5.746 4.709 -12.271 1.00 96.12 180 LEU A CA 1
ATOM 1236 C C . LEU A 1 180 ? 7.018 4.367 -11.500 1.00 96.12 180 LEU A C 1
ATOM 1238 O O . LEU A 1 180 ? 7.141 4.694 -10.322 1.00 96.12 180 LEU A O 1
ATOM 1242 N N . PHE A 1 181 ? 7.967 3.720 -12.170 1.00 94.00 181 PHE A N 1
ATOM 1243 C CA . PHE A 1 181 ? 9.261 3.353 -11.598 1.00 94.00 181 PHE A CA 1
ATOM 1244 C C . PHE A 1 181 ? 10.313 4.372 -12.018 1.00 94.00 181 PHE A C 1
ATOM 1246 O O . PHE A 1 181 ? 10.732 4.387 -13.178 1.00 94.00 181 PHE A O 1
ATOM 1253 N N . TYR A 1 182 ? 10.751 5.209 -11.085 1.00 93.75 182 TYR A N 1
ATOM 1254 C CA . TYR A 1 182 ? 11.743 6.253 -11.321 1.00 93.75 182 TYR A CA 1
ATOM 1255 C C . TYR A 1 182 ? 13.152 5.711 -11.109 1.00 93.75 182 TYR A C 1
ATOM 1257 O O . TYR A 1 182 ? 13.431 5.064 -10.096 1.00 93.75 182 TYR A O 1
ATOM 1265 N N . TYR A 1 183 ? 14.058 6.008 -12.040 1.00 91.38 183 TYR A N 1
ATOM 1266 C CA . TYR A 1 183 ? 15.476 5.696 -11.878 1.00 91.38 183 TYR A CA 1
ATOM 1267 C C . TYR A 1 183 ? 16.300 6.962 -11.578 1.00 91.38 183 TYR A C 1
ATOM 1269 O O . TYR A 1 183 ? 15.916 8.057 -11.994 1.00 91.38 183 TYR A O 1
ATOM 1277 N N . PRO A 1 184 ? 17.432 6.843 -10.859 1.00 90.88 184 PRO A N 1
ATOM 1278 C CA . PRO A 1 184 ? 18.292 7.968 -10.519 1.00 90.88 184 PRO A CA 1
ATOM 1279 C C . PRO A 1 184 ? 18.781 8.758 -11.734 1.00 90.88 184 PRO A C 1
ATOM 1281 O O . PRO A 1 184 ? 19.211 8.171 -12.727 1.00 90.88 184 PRO A O 1
ATOM 1284 N N . SER A 1 185 ? 18.879 10.080 -11.584 1.00 89.38 185 SER A N 1
ATOM 1285 C CA . SER A 1 185 ? 19.509 11.000 -12.554 1.00 89.38 185 SER A CA 1
ATOM 1286 C C . SER A 1 185 ? 20.993 10.714 -12.821 1.00 89.38 185 SER A C 1
ATOM 1288 O O . SER A 1 185 ? 21.582 11.193 -13.787 1.00 89.38 185 SER A O 1
ATOM 1290 N N . THR A 1 186 ? 21.626 9.875 -11.999 1.00 87.69 186 THR A N 1
ATOM 1291 C CA . THR A 1 186 ? 23.012 9.426 -12.194 1.00 87.69 186 THR A CA 1
ATOM 1292 C C . THR A 1 186 ? 23.156 8.341 -13.270 1.00 87.69 186 THR A C 1
ATOM 1294 O O . THR A 1 186 ? 24.278 8.054 -13.708 1.00 87.69 186 THR A O 1
ATOM 1297 N N . ILE A 1 187 ? 22.053 7.737 -13.728 1.00 87.75 187 ILE A N 1
ATOM 1298 C CA . ILE A 1 187 ? 22.044 6.749 -14.811 1.00 87.75 187 ILE A CA 1
ATOM 1299 C C . ILE A 1 187 ? 21.867 7.475 -16.144 1.00 87.75 187 ILE A C 1
ATOM 1301 O O . ILE A 1 187 ? 20.773 7.899 -16.478 1.00 87.75 187 ILE A O 1
ATOM 1305 N N . THR A 1 188 ? 22.942 7.571 -16.930 1.00 89.19 188 THR A N 1
ATOM 1306 C CA . THR A 1 188 ? 22.949 8.317 -18.200 1.00 89.19 188 THR A CA 1
ATOM 1307 C C . THR A 1 188 ? 23.621 7.545 -19.342 1.00 89.19 188 THR A C 1
ATOM 1309 O O . THR A 1 188 ? 24.379 6.583 -19.133 1.00 89.19 188 THR A O 1
ATOM 1312 N N . GLY A 1 189 ? 23.349 7.966 -20.581 1.00 90.19 189 GLY A N 1
ATOM 1313 C CA . GLY A 1 189 ? 24.010 7.478 -21.798 1.00 90.19 189 GLY A CA 1
ATOM 1314 C C . GLY A 1 189 ? 23.846 5.969 -22.015 1.00 90.19 189 GLY A C 1
ATOM 1315 O O . GLY A 1 189 ? 22.776 5.409 -21.823 1.00 90.19 189 GLY A O 1
ATOM 1316 N N . ASN A 1 190 ? 24.932 5.261 -22.345 1.00 87.75 190 ASN A N 1
ATOM 1317 C CA . ASN A 1 190 ? 24.873 3.818 -22.639 1.00 87.75 190 ASN A CA 1
ATOM 1318 C C . ASN A 1 190 ? 24.306 2.949 -21.498 1.00 87.75 190 ASN A C 1
ATOM 1320 O O . ASN A 1 190 ? 23.901 1.812 -21.754 1.00 87.75 190 ASN A O 1
ATOM 1324 N N . LYS A 1 191 ? 24.365 3.415 -20.239 1.00 85.94 191 LYS A N 1
ATOM 1325 C CA . LYS A 1 191 ? 23.742 2.710 -19.106 1.00 85.94 191 LYS A CA 1
ATOM 1326 C C . LYS A 1 191 ? 22.229 2.871 -19.160 1.00 85.94 191 LYS A C 1
ATOM 1328 O O . LYS A 1 191 ? 21.501 1.887 -19.087 1.00 85.94 191 LYS A O 1
ATOM 1333 N N . GLU A 1 192 ? 21.787 4.103 -19.358 1.00 89.69 192 GLU A N 1
ATOM 1334 C CA . GLU A 1 192 ? 20.388 4.464 -19.513 1.00 89.69 192 GLU A CA 1
ATOM 1335 C C . GLU A 1 192 ? 19.753 3.769 -20.726 1.00 89.69 192 GLU A C 1
ATOM 1337 O O . GLU A 1 192 ? 18.665 3.215 -20.608 1.00 89.69 192 GLU A O 1
ATOM 1342 N N . ASP A 1 193 ? 20.442 3.666 -21.860 1.00 87.94 193 ASP A N 1
ATOM 1343 C CA . ASP A 1 193 ? 19.939 2.950 -23.047 1.00 87.94 193 ASP A CA 1
ATOM 1344 C C . ASP A 1 193 ? 19.683 1.452 -22.808 1.00 87.94 193 ASP A C 1
ATOM 1346 O O . ASP A 1 193 ? 18.947 0.802 -23.553 1.00 87.94 193 ASP A O 1
ATOM 1350 N N . LYS A 1 194 ? 20.321 0.874 -21.785 1.00 85.94 194 LYS A N 1
ATOM 1351 C CA . LYS A 1 194 ? 20.290 -0.566 -21.497 1.00 85.94 194 LYS A CA 1
ATOM 1352 C C . LYS A 1 194 ? 19.481 -0.926 -20.262 1.00 85.94 194 LYS A C 1
ATOM 1354 O O . LYS A 1 194 ? 19.307 -2.123 -20.017 1.00 85.94 194 LYS A O 1
ATOM 1359 N N . ILE A 1 195 ? 19.017 0.060 -19.496 1.00 85.81 195 ILE A N 1
ATOM 1360 C CA . ILE A 1 195 ? 18.223 -0.194 -18.297 1.00 85.81 195 ILE A CA 1
ATOM 1361 C C . ILE A 1 195 ? 16.919 -0.902 -18.681 1.00 85.81 195 ILE A C 1
ATOM 1363 O O . ILE A 1 195 ? 16.303 -0.611 -19.707 1.00 85.81 195 ILE A O 1
ATOM 1367 N N . LYS A 1 196 ? 16.533 -1.897 -17.881 1.00 85.19 196 LYS A N 1
ATOM 1368 C CA . LYS A 1 196 ? 15.327 -2.705 -18.081 1.00 85.19 196 LYS A CA 1
ATOM 1369 C C . LYS A 1 196 ? 14.635 -2.910 -16.747 1.00 85.19 196 LYS A C 1
ATOM 1371 O O . LYS A 1 196 ? 15.309 -3.219 -15.768 1.00 85.19 196 LYS A O 1
ATOM 1376 N N . LEU A 1 197 ? 13.309 -2.839 -16.754 1.00 87.12 197 LEU A N 1
ATOM 1377 C CA . LEU A 1 197 ? 12.483 -3.160 -15.597 1.00 87.12 197 LEU A CA 1
ATOM 1378 C C . LEU A 1 197 ? 12.324 -4.685 -15.459 1.00 87.12 197 LEU A C 1
ATOM 1380 O O . LEU A 1 197 ? 11.939 -5.373 -16.411 1.00 87.12 197 LEU A O 1
ATOM 1384 N N . ARG A 1 198 ? 12.689 -5.230 -14.295 1.00 85.06 198 ARG A N 1
ATOM 1385 C CA . ARG A 1 198 ? 12.648 -6.669 -13.985 1.00 85.06 198 ARG A CA 1
ATOM 1386 C C . ARG A 1 198 ? 12.262 -6.902 -12.530 1.00 85.06 198 ARG A C 1
ATOM 1388 O O . ARG A 1 198 ? 12.689 -6.133 -11.678 1.00 85.06 198 ARG A O 1
ATOM 1395 N N . TYR A 1 199 ? 11.561 -7.998 -12.261 1.00 82.25 199 TYR A N 1
ATOM 1396 C CA . TYR A 1 199 ? 11.284 -8.484 -10.908 1.00 82.25 199 TYR A CA 1
ATOM 1397 C C . TYR A 1 199 ? 11.945 -9.850 -10.683 1.00 82.25 199 TYR A C 1
ATOM 1399 O O . TYR A 1 199 ? 12.327 -10.532 -11.641 1.00 82.25 199 TYR A O 1
ATOM 1407 N N . PHE A 1 200 ? 12.128 -10.232 -9.422 1.00 77.00 200 PHE A N 1
ATOM 1408 C CA . PHE A 1 200 ? 12.680 -11.529 -9.036 1.00 77.00 200 PHE A CA 1
ATOM 1409 C C . PHE A 1 200 ? 11.555 -12.449 -8.550 1.00 77.00 200 PHE A C 1
ATOM 1411 O O . PHE A 1 200 ? 10.820 -12.069 -7.649 1.00 77.00 200 PHE A O 1
ATOM 1418 N N . ASP A 1 201 ? 11.437 -13.653 -9.114 1.00 76.00 201 ASP A N 1
ATOM 1419 C CA . ASP A 1 201 ? 10.385 -14.633 -8.767 1.00 76.00 201 ASP A CA 1
ATOM 1420 C C . ASP A 1 201 ? 10.811 -15.636 -7.669 1.00 76.00 201 ASP A C 1
ATOM 1422 O O . ASP A 1 201 ? 10.165 -16.660 -7.455 1.00 76.00 201 ASP A O 1
ATOM 1426 N N . GLY A 1 202 ? 11.951 -15.387 -7.016 1.00 72.44 202 GLY A N 1
ATOM 1427 C CA . GLY A 1 202 ? 12.593 -16.322 -6.087 1.00 72.44 202 GLY A CA 1
ATOM 1428 C C . GLY A 1 202 ? 13.722 -17.152 -6.712 1.00 72.44 202 GLY A C 1
ATOM 1429 O O . GLY A 1 202 ? 14.586 -17.648 -5.987 1.00 72.44 202 GLY A O 1
ATOM 1430 N N . VAL A 1 203 ? 13.781 -17.256 -8.044 1.00 79.56 203 VAL A N 1
ATOM 1431 C CA . VAL A 1 203 ? 14.780 -18.060 -8.772 1.00 79.56 203 VAL A CA 1
ATOM 1432 C C . VAL A 1 203 ? 15.455 -17.261 -9.890 1.00 79.56 203 VAL A C 1
ATOM 1434 O O . VAL A 1 203 ? 16.681 -17.266 -10.013 1.00 79.56 203 VAL A O 1
ATOM 1437 N N . ASN A 1 204 ? 14.672 -16.555 -10.698 1.00 79.94 204 ASN A N 1
ATOM 1438 C CA . ASN A 1 204 ? 15.071 -15.861 -11.909 1.00 79.94 204 ASN A CA 1
ATOM 1439 C C . ASN A 1 204 ? 14.651 -14.390 -11.879 1.00 79.94 204 ASN A C 1
ATOM 1441 O O . ASN A 1 204 ? 13.684 -13.988 -11.241 1.00 79.94 204 ASN A O 1
ATOM 1445 N N . TRP A 1 205 ? 15.377 -13.582 -12.650 1.00 79.69 205 TRP A N 1
ATOM 1446 C CA . TRP A 1 205 ? 14.962 -12.221 -12.973 1.00 79.69 205 TRP A CA 1
ATOM 1447 C C . TRP A 1 205 ? 14.101 -12.227 -14.236 1.00 79.69 205 TRP A C 1
ATOM 1449 O O . TRP A 1 205 ? 14.609 -12.502 -15.329 1.00 79.69 205 TRP A O 1
ATOM 1459 N N . ILE A 1 206 ? 12.825 -11.884 -14.088 1.00 85.94 206 ILE A N 1
ATOM 1460 C CA . ILE A 1 206 ? 11.820 -11.876 -15.153 1.00 85.94 206 ILE A CA 1
ATOM 1461 C C . ILE A 1 206 ? 11.552 -10.425 -15.591 1.00 85.94 206 ILE A C 1
ATOM 1463 O O . ILE A 1 206 ? 11.550 -9.525 -14.750 1.00 85.94 206 ILE A O 1
ATOM 1467 N N . PRO A 1 207 ? 11.372 -10.142 -16.897 1.00 88.69 207 PRO A N 1
ATOM 1468 C CA . PRO A 1 207 ? 10.886 -8.840 -17.348 1.00 88.69 207 PRO A CA 1
ATOM 1469 C C . PRO A 1 207 ? 9.544 -8.492 -16.703 1.00 88.69 207 PRO A C 1
ATOM 1471 O O . PRO A 1 207 ? 8.632 -9.314 -16.707 1.00 88.69 207 PRO A O 1
ATOM 1474 N N . VAL A 1 208 ? 9.415 -7.267 -16.198 1.00 89.94 208 VAL A N 1
ATOM 1475 C CA . VAL A 1 208 ? 8.084 -6.732 -15.892 1.00 89.94 208 VAL A CA 1
ATOM 1476 C C . VAL A 1 208 ? 7.374 -6.496 -17.218 1.00 89.94 208 VAL A C 1
ATOM 1478 O O . VAL A 1 208 ? 7.987 -5.977 -18.155 1.00 89.94 208 VAL A O 1
ATOM 1481 N N . LEU A 1 209 ? 6.115 -6.911 -17.294 1.00 92.88 209 LEU A N 1
ATOM 1482 C CA . LEU A 1 209 ? 5.227 -6.647 -18.418 1.00 92.88 209 LEU A CA 1
ATOM 1483 C C . LEU A 1 209 ? 4.150 -5.654 -17.974 1.00 92.88 209 LEU A C 1
ATOM 1485 O O . LEU A 1 209 ? 3.817 -5.580 -16.796 1.00 92.88 209 LEU A O 1
ATOM 1489 N N . SER A 1 210 ? 3.665 -4.877 -18.929 1.00 95.12 210 SER A N 1
ATOM 1490 C CA . SER A 1 210 ? 2.528 -3.970 -18.815 1.00 95.12 210 SER A CA 1
ATOM 1491 C C . SER A 1 210 ? 1.354 -4.543 -19.616 1.00 95.12 210 SER A C 1
ATOM 1493 O O . SER A 1 210 ? 1.553 -5.490 -20.381 1.00 95.12 210 SER A O 1
ATOM 1495 N N . SER A 1 211 ? 0.185 -3.910 -19.495 1.00 95.00 211 SER A N 1
ATOM 1496 C CA . SER A 1 211 ? -1.023 -4.139 -20.303 1.00 95.00 211 SER A CA 1
ATOM 1497 C C . SER A 1 211 ? -0.750 -4.687 -21.715 1.00 95.00 211 SER A C 1
ATOM 1499 O O . SER A 1 211 ? 0.060 -4.152 -22.489 1.00 95.00 211 SER A O 1
ATOM 1501 N N . GLY A 1 212 ? -1.407 -5.800 -22.032 1.00 94.25 212 GLY A N 1
ATOM 1502 C CA . GLY A 1 212 ? -1.285 -6.566 -23.268 1.00 94.25 212 GLY A CA 1
ATOM 1503 C C . GLY A 1 212 ? -0.005 -7.399 -23.353 1.00 94.25 212 GLY A C 1
ATOM 1504 O O . GLY A 1 212 ? 0.464 -7.692 -24.461 1.00 94.25 212 GLY A O 1
ATOM 1505 N N . GLY A 1 213 ? 0.618 -7.715 -22.214 1.00 93.06 213 GLY A N 1
ATOM 1506 C CA . GLY A 1 213 ? 1.885 -8.446 -22.130 1.00 93.06 213 GLY A CA 1
ATOM 1507 C C . GLY A 1 213 ? 3.075 -7.724 -22.775 1.00 93.06 213 GLY A C 1
ATOM 1508 O O . GLY A 1 213 ? 4.034 -8.370 -23.210 1.00 93.06 213 GLY A O 1
ATOM 1509 N N . GLN A 1 214 ? 3.013 -6.396 -22.903 1.00 95.50 214 GLN A N 1
ATOM 1510 C CA . GLN A 1 214 ? 4.052 -5.597 -23.558 1.00 95.50 214 GLN A CA 1
ATOM 1511 C C . GLN A 1 214 ? 5.160 -5.194 -22.585 1.00 95.50 214 GLN A C 1
ATOM 1513 O O . GLN A 1 214 ? 4.974 -5.167 -21.371 1.00 95.50 214 GLN A O 1
ATOM 1518 N N . LEU A 1 215 ? 6.337 -4.843 -23.111 1.00 92.50 215 LEU A N 1
ATOM 1519 C CA . LEU A 1 215 ? 7.367 -4.234 -22.271 1.00 92.50 215 LEU A CA 1
ATOM 1520 C C . LEU A 1 215 ? 6.938 -2.816 -21.837 1.00 92.50 215 LEU A C 1
ATOM 1522 O O . LEU A 1 215 ? 6.385 -2.083 -22.658 1.00 92.50 215 LEU A O 1
ATOM 1526 N N . PRO A 1 216 ? 7.246 -2.411 -20.594 1.00 93.56 216 PRO A N 1
ATOM 1527 C CA . PRO A 1 216 ? 6.971 -1.077 -20.070 1.00 93.56 216 PRO A CA 1
ATOM 1528 C C . PRO A 1 216 ? 7.517 0.047 -20.952 1.00 93.56 216 PRO A C 1
ATOM 1530 O O . PRO A 1 216 ? 8.634 -0.042 -21.476 1.00 93.56 216 PRO A O 1
ATOM 1533 N N . LEU A 1 217 ? 6.756 1.138 -21.061 1.00 93.44 217 LEU A N 1
ATOM 1534 C CA . LEU A 1 217 ? 7.201 2.337 -21.766 1.00 93.44 217 LEU A CA 1
ATOM 1535 C C . LEU A 1 217 ? 8.260 3.054 -20.927 1.00 93.44 217 LEU A C 1
ATOM 1537 O O . LEU A 1 217 ? 8.018 3.385 -19.769 1.00 93.44 217 LEU A O 1
ATOM 1541 N N . LYS A 1 218 ? 9.420 3.324 -21.526 1.00 93.88 218 LYS A N 1
ATOM 1542 C CA . LYS A 1 218 ? 10.481 4.124 -20.912 1.00 93.88 218 LYS A CA 1
ATOM 1543 C C . LYS A 1 218 ? 10.391 5.578 -21.379 1.00 93.88 218 LYS A C 1
ATOM 1545 O O . LYS A 1 218 ? 10.402 5.823 -22.584 1.00 93.88 218 LYS A O 1
ATOM 1550 N N . ASP A 1 219 ? 10.398 6.513 -20.435 1.00 95.50 219 ASP A N 1
ATOM 1551 C CA . ASP A 1 219 ? 10.568 7.948 -20.675 1.00 95.50 219 ASP A CA 1
ATOM 1552 C C . ASP A 1 219 ? 11.872 8.419 -20.006 1.00 95.50 219 ASP A C 1
ATOM 1554 O O . ASP A 1 219 ? 11.950 8.404 -18.776 1.00 95.50 219 ASP A O 1
ATOM 1558 N N . PRO A 1 220 ? 12.910 8.785 -20.782 1.00 94.31 220 PRO A N 1
ATOM 1559 C CA . PRO A 1 220 ? 14.204 9.204 -20.252 1.00 94.31 220 PRO A CA 1
ATOM 1560 C C . PRO A 1 220 ? 14.294 10.704 -19.944 1.00 94.31 220 PRO A C 1
ATOM 1562 O O . PRO A 1 220 ? 15.385 11.259 -19.882 1.00 94.31 220 PRO A O 1
ATOM 1565 N N . THR A 1 221 ? 13.166 11.407 -19.847 1.00 95.00 221 THR A N 1
ATOM 1566 C CA . THR A 1 221 ? 13.187 12.827 -19.492 1.00 95.00 221 THR A CA 1
ATOM 1567 C C . THR A 1 221 ? 13.541 12.990 -18.012 1.00 95.00 221 THR A C 1
ATOM 1569 O O . THR A 1 221 ? 12.883 12.413 -17.149 1.00 95.00 221 THR A O 1
ATOM 1572 N N . ASP A 1 222 ? 14.545 13.811 -17.708 1.00 91.94 222 ASP A N 1
ATOM 1573 C CA . ASP A 1 222 ? 14.901 14.144 -16.326 1.00 91.94 222 ASP A CA 1
ATOM 1574 C C . ASP A 1 222 ? 13.773 14.909 -15.611 1.00 91.94 222 ASP A C 1
ATOM 1576 O O . ASP A 1 222 ? 13.069 15.730 -16.207 1.00 91.94 222 ASP A O 1
ATOM 1580 N N . ASN A 1 223 ? 13.676 14.717 -14.293 1.00 91.50 223 ASN A N 1
ATOM 1581 C CA . ASN A 1 223 ? 12.807 15.469 -13.381 1.00 91.50 223 ASN A CA 1
ATOM 1582 C C . ASN A 1 223 ? 11.304 15.397 -13.719 1.00 91.50 223 ASN A C 1
ATOM 1584 O O . ASN A 1 223 ? 10.554 16.359 -13.517 1.00 91.50 223 ASN A O 1
ATOM 1588 N N . LEU A 1 224 ? 10.847 14.255 -14.242 1.00 91.44 224 LEU A N 1
ATOM 1589 C CA . LEU A 1 224 ? 9.426 14.009 -14.496 1.00 91.44 224 LEU A CA 1
ATOM 1590 C C . LEU A 1 224 ? 8.603 14.107 -13.205 1.00 91.44 224 LEU A C 1
ATOM 1592 O O . LEU A 1 224 ? 9.096 13.812 -12.121 1.00 91.44 224 LEU A O 1
ATOM 1596 N N . ASP A 1 225 ? 7.347 14.539 -13.326 1.00 92.56 225 ASP A N 1
ATOM 1597 C CA . ASP A 1 225 ? 6.352 14.548 -12.238 1.00 92.56 225 ASP A CA 1
ATOM 1598 C C . ASP A 1 225 ? 6.777 15.313 -10.971 1.00 92.56 225 ASP A C 1
ATOM 1600 O O . ASP A 1 225 ? 6.353 14.982 -9.869 1.00 92.56 225 ASP A O 1
ATOM 1604 N N . GLN A 1 226 ? 7.594 16.362 -11.131 1.00 92.50 226 GLN A N 1
ATOM 1605 C CA . GLN A 1 226 ? 8.167 17.151 -10.025 1.00 92.50 226 GLN A CA 1
ATOM 1606 C C . GLN A 1 226 ? 9.139 16.351 -9.133 1.00 92.50 226 GLN A C 1
ATOM 1608 O O . GLN A 1 226 ? 9.370 16.715 -7.981 1.00 92.50 226 GLN A O 1
ATOM 1613 N N . THR A 1 227 ? 9.726 15.282 -9.673 1.00 92.50 227 THR A N 1
ATOM 1614 C CA . THR A 1 227 ? 10.789 14.492 -9.030 1.00 92.50 227 THR A CA 1
ATOM 1615 C C . THR A 1 227 ? 12.183 15.006 -9.404 1.00 92.50 227 THR A C 1
ATOM 1617 O O . THR A 1 227 ? 12.317 15.937 -10.199 1.00 92.50 227 THR A O 1
ATOM 1620 N N . VAL A 1 228 ? 13.226 14.359 -8.871 1.00 91.69 228 VAL A N 1
ATOM 1621 C CA . VAL A 1 228 ? 14.636 14.543 -9.286 1.00 91.69 228 VAL A CA 1
ATOM 1622 C C . VAL A 1 228 ? 15.221 13.317 -10.013 1.00 91.69 228 VAL A C 1
ATOM 1624 O O . VAL A 1 228 ? 16.409 12.997 -9.932 1.00 91.69 228 VAL A O 1
ATOM 1627 N N . SER A 1 229 ? 14.350 12.568 -10.691 1.00 91.81 229 SER A N 1
ATOM 1628 C CA . SER A 1 229 ? 14.711 11.353 -11.430 1.00 91.81 229 SER A CA 1
ATOM 1629 C C . SER A 1 229 ? 15.479 11.638 -12.727 1.00 91.81 229 SER A C 1
ATOM 1631 O O . SER A 1 229 ? 15.432 12.740 -13.266 1.00 91.81 229 SER A O 1
ATOM 1633 N N . GLY A 1 230 ? 16.148 10.612 -13.255 1.00 91.62 230 GLY A N 1
ATOM 1634 C CA . GLY A 1 230 ? 16.713 10.602 -14.612 1.00 91.62 230 GLY A CA 1
ATOM 1635 C C . GLY A 1 230 ? 15.726 10.147 -15.687 1.00 91.62 230 GLY A C 1
ATOM 1636 O O . GLY A 1 230 ? 16.120 9.848 -16.807 1.00 91.62 230 GLY A O 1
ATOM 1637 N N . GLY A 1 231 ? 14.459 9.962 -15.315 1.00 93.81 231 GLY A N 1
ATOM 1638 C CA . GLY A 1 231 ? 13.450 9.299 -16.127 1.00 93.81 231 GLY A CA 1
ATOM 1639 C C . GLY A 1 231 ? 12.714 8.201 -15.366 1.00 93.81 231 GLY A C 1
ATOM 1640 O O . GLY A 1 231 ? 12.948 7.944 -14.178 1.00 93.81 231 GLY A O 1
ATOM 1641 N N . ARG A 1 232 ? 11.789 7.541 -16.064 1.00 94.62 232 ARG A N 1
ATOM 1642 C CA . ARG A 1 232 ? 10.929 6.504 -15.487 1.00 94.62 232 ARG A CA 1
ATOM 1643 C C . ARG A 1 232 ? 10.514 5.429 -16.484 1.00 94.62 232 ARG A C 1
ATOM 1645 O O . ARG A 1 232 ? 10.557 5.616 -17.700 1.00 94.62 232 ARG A O 1
ATOM 1652 N N . PHE A 1 233 ? 10.043 4.312 -15.944 1.00 94.88 233 PHE A N 1
ATOM 1653 C CA . PHE A 1 233 ? 9.209 3.351 -16.658 1.00 94.88 233 PHE A CA 1
ATOM 1654 C C . PHE A 1 233 ? 7.759 3.492 -16.204 1.00 94.88 233 PHE A C 1
ATOM 1656 O O . PHE A 1 233 ? 7.505 3.602 -15.007 1.00 94.88 233 PHE A O 1
ATOM 1663 N N . ALA A 1 234 ? 6.824 3.442 -17.149 1.00 95.62 234 ALA A N 1
ATOM 1664 C CA . ALA A 1 234 ? 5.397 3.348 -16.870 1.00 95.62 234 ALA A CA 1
ATOM 1665 C C . ALA A 1 234 ? 4.909 1.914 -17.113 1.00 95.62 234 ALA A C 1
ATOM 1667 O O . ALA A 1 234 ? 5.160 1.337 -18.176 1.00 95.62 234 ALA A O 1
ATOM 1668 N N . VAL A 1 235 ? 4.216 1.362 -16.120 1.00 95.69 235 VAL A N 1
ATOM 1669 C CA . VAL A 1 235 ? 3.596 0.035 -16.143 1.00 95.69 235 VAL A CA 1
ATOM 1670 C C . VAL A 1 235 ? 2.120 0.190 -15.815 1.00 95.69 235 VAL A C 1
ATOM 1672 O O . VAL A 1 235 ? 1.767 0.902 -14.881 1.00 95.69 235 VAL A O 1
ATOM 1675 N N . ILE A 1 236 ? 1.269 -0.480 -16.579 1.00 96.44 236 ILE A N 1
ATOM 1676 C CA . ILE A 1 236 ? -0.146 -0.650 -16.265 1.00 96.44 236 ILE A CA 1
ATOM 1677 C C . ILE A 1 236 ? -0.350 -2.123 -15.937 1.00 96.44 236 ILE A C 1
ATOM 1679 O O . ILE A 1 236 ? -0.026 -2.974 -16.770 1.00 96.44 236 ILE A O 1
ATOM 1683 N N . PHE A 1 237 ? -0.849 -2.394 -14.737 1.00 93.62 237 PHE A N 1
ATOM 1684 C CA . PHE A 1 237 ? -1.360 -3.698 -14.338 1.00 93.62 237 PHE A CA 1
ATOM 1685 C C . PHE A 1 237 ? -2.881 -3.682 -14.484 1.00 93.62 237 PHE A C 1
ATOM 1687 O O . PHE A 1 237 ? -3.549 -2.837 -13.887 1.00 93.62 237 PHE A O 1
ATOM 1694 N N . ASP A 1 238 ? -3.388 -4.589 -15.308 1.00 92.81 238 ASP A N 1
ATOM 1695 C CA . ASP A 1 238 ? -4.800 -4.828 -15.600 1.00 92.81 238 ASP A CA 1
ATOM 1696 C C . ASP A 1 238 ? -5.000 -6.335 -15.874 1.00 92.81 238 ASP A C 1
ATOM 1698 O O . ASP A 1 238 ? -4.137 -7.152 -15.539 1.00 92.81 238 ASP A O 1
ATOM 1702 N N . ASP A 1 239 ? -6.128 -6.728 -16.463 1.00 88.12 239 ASP A N 1
ATOM 1703 C CA . ASP A 1 239 ? -6.485 -8.128 -16.712 1.00 88.12 239 ASP A CA 1
ATOM 1704 C C . ASP A 1 239 ? -5.788 -8.780 -17.925 1.00 88.12 239 ASP A C 1
ATOM 1706 O O . ASP A 1 239 ? -6.168 -9.893 -18.315 1.00 88.12 239 ASP A O 1
ATOM 1710 N N . THR A 1 240 ? -4.779 -8.128 -18.525 1.00 78.00 240 THR A N 1
ATOM 1711 C CA . THR A 1 240 ? -4.201 -8.524 -19.828 1.00 78.00 240 THR A CA 1
ATOM 1712 C C . THR A 1 240 ? -2.741 -8.974 -19.839 1.00 78.00 240 THR A C 1
ATOM 1714 O O . THR A 1 240 ? -1.895 -8.461 -19.074 1.00 78.00 240 THR A O 1
#

Secondary structure (DSSP, 8-state):
--PPPPPPEEEEEESSEEETTPPPEEEEEEEE-PPTT-EEEETTEE--EEEEETTEEEEEE-GGGT--SSSEEEEEEEEE-TTS-BPPPEEEEEE-TTEEEEEEEEE-TT-EEEEE----STT--EEEEEEE--SSS-EEEEEEEESSPPSSS-PEE-TTS-EEEEEEET--TT-EEEEEEEEETT--TTTGGG---EEE-SSSEEE--BGGGBPPEEE--TTGGGS-EEEEEEEEES--

pLDDT: mean 88.96, std 10.63, range [41.47, 98.81]

Foldseek 3Di:
DDDDQDQWEFPDKVVLEDEQLDAKDKIKTFTASADQVKFKAKLNHTFDWDDDDRGIIIGTGGSVSSNPVFQKDWIWIWIAHPVGRIYHTDTRIRHHPQWPDKFKDKAAAQGKDKTWPFAADAQDKIKIKIKGHPDHWMWMWMKTKGQADTPPDWWWDAPPHITIDIDTPPDDQAMKMKMKIFHGLVQDDPRLVPDFTWTDPPDDTHGDAAPPRHGWDWDQPACPPVGRGRTITIHMDHND

Radius of gyration: 20.18 Å; chains: 1; bounding box: 59×35×51 Å

Sequence (240 aa):
MTVLPGVPHLAGLSPASADAGGPGLTLTVAGGCFLQGATVLWNGTERLTTWVSENELVAAIPASDLDTGVSVAVATVQVINADGQLSEALGFGIVETTVGTAEASVALAGETAAASTAPTSDGTAGVAVAVENTGVDPITVLAATYDTKPVGETAFRIDNGDYVDVQLNGADANDTAAVLFYYPSTITGNKEDKIKLRYFDGVNWIPVLSSGGQLPLKDPTDNLDQTVSGGRFAVIFDDT